Protein AF-A0A4Q4CVZ6-F1 (afdb_monomer)

Sequence (232 aa):
MPPKLLDYWPVFDAALSPDWQLLGRSRGGSGEPEGGCFVLAHPEVGVALVDLLPDHTPNAEALFRRLLNAVDFSLRCRGYLPVVHCAIGPDELSSLRGRIEEAFGYDSILAIADRGQWVSELWRVLQAGVTWEALGRPPNGHNAGTATAETTASRFTARGRLTRPLASLARAGLLACGLMGLFGLGFAAALLLPPPEAPPQPPPSGPIALAEAPPAPQPVGLPTNQPASLPG

Structure (mmCIF, N/CA/C/O backbone):
data_AF-A0A4Q4CVZ6-F1
#
_entry.id   AF-A0A4Q4CVZ6-F1
#
loop_
_atom_site.group_PDB
_atom_site.id
_atom_site.type_symbol
_atom_site.label_atom_id
_atom_site.label_alt_id
_atom_site.label_comp_id
_atom_site.label_asym_id
_atom_site.label_entity_id
_atom_site.label_seq_id
_atom_site.pdbx_PDB_ins_code
_atom_site.Cartn_x
_atom_site.Cartn_y
_atom_site.Cartn_z
_atom_site.occupancy
_atom_site.B_iso_or_equiv
_atom_site.auth_seq_id
_atom_site.auth_comp_id
_atom_site.auth_asym_id
_atom_site.auth_atom_id
_atom_site.pdbx_PDB_model_num
ATOM 1 N N . MET A 1 1 ? 23.847 10.245 -10.043 1.00 53.28 1 MET A N 1
ATOM 2 C CA . MET A 1 1 ? 23.138 10.868 -8.905 1.00 53.28 1 MET A CA 1
ATOM 3 C C . MET A 1 1 ? 21.793 10.179 -8.828 1.00 53.28 1 MET A C 1
ATOM 5 O O . MET A 1 1 ? 21.091 10.248 -9.830 1.00 53.28 1 MET A O 1
ATOM 9 N N . PRO A 1 2 ? 21.473 9.481 -7.729 1.00 53.94 2 PRO A N 1
ATOM 10 C CA . PRO A 1 2 ? 20.204 8.781 -7.615 1.00 53.94 2 PRO A CA 1
ATOM 11 C C . PRO A 1 2 ? 19.066 9.813 -7.599 1.00 53.94 2 PRO A C 1
ATOM 13 O O . PRO A 1 2 ? 19.189 10.824 -6.893 1.00 53.94 2 PRO A O 1
ATOM 16 N N . PRO A 1 3 ? 17.995 9.600 -8.376 1.00 61.06 3 PRO A N 1
ATOM 17 C CA . PRO A 1 3 ? 16.844 10.490 -8.374 1.00 61.06 3 PRO A CA 1
ATOM 18 C C . PRO A 1 3 ? 16.266 10.574 -6.961 1.00 61.06 3 PRO A C 1
ATOM 20 O O . PRO A 1 3 ? 16.079 9.571 -6.260 1.00 61.06 3 PRO A O 1
ATOM 23 N N . LYS A 1 4 ? 16.044 11.802 -6.500 1.00 67.94 4 LYS A N 1
ATOM 24 C CA . LYS A 1 4 ? 15.444 12.067 -5.197 1.00 67.94 4 LYS A CA 1
ATOM 25 C C . LYS A 1 4 ? 13.992 11.608 -5.238 1.00 67.94 4 LYS A C 1
ATOM 27 O O . LYS A 1 4 ? 13.340 11.641 -6.270 1.00 67.94 4 LYS A O 1
ATOM 32 N N . LEU A 1 5 ? 13.447 11.236 -4.081 1.00 62.56 5 LEU A N 1
ATOM 33 C CA . LEU A 1 5 ? 12.033 10.863 -3.935 1.00 62.56 5 LEU A CA 1
ATOM 34 C C . LEU A 1 5 ? 11.075 11.903 -4.551 1.00 62.56 5 LEU A C 1
ATOM 36 O O . LEU A 1 5 ? 10.054 11.547 -5.127 1.00 62.56 5 LEU A O 1
ATOM 40 N N . LEU A 1 6 ? 11.442 13.182 -4.448 1.00 68.81 6 LEU A N 1
ATOM 41 C CA . LEU A 1 6 ? 10.685 14.305 -4.996 1.00 68.81 6 LEU A CA 1
ATOM 42 C C . LEU A 1 6 ? 10.660 14.331 -6.529 1.00 68.81 6 LEU A C 1
ATOM 44 O O . LEU A 1 6 ? 9.738 14.908 -7.092 1.00 68.81 6 LEU A O 1
ATOM 48 N N . ASP A 1 7 ? 11.614 13.683 -7.195 1.00 80.19 7 ASP A N 1
ATOM 49 C CA . ASP A 1 7 ? 11.699 13.663 -8.657 1.00 80.19 7 ASP A CA 1
ATOM 50 C C . ASP A 1 7 ? 10.594 12.779 -9.265 1.00 80.19 7 ASP A C 1
ATOM 52 O O . ASP A 1 7 ? 10.179 12.996 -10.399 1.00 80.19 7 ASP A O 1
ATOM 56 N N . TYR A 1 8 ? 10.062 11.824 -8.492 1.00 78.31 8 TYR A N 1
ATOM 57 C CA . TYR A 1 8 ? 8.982 10.930 -8.923 1.00 78.31 8 TYR A CA 1
ATOM 58 C C . TYR A 1 8 ? 7.581 11.443 -8.580 1.00 78.31 8 TYR A C 1
ATOM 60 O O . TYR A 1 8 ? 6.603 10.979 -9.163 1.00 78.31 8 TYR A O 1
ATOM 68 N N . TRP A 1 9 ? 7.459 12.402 -7.654 1.00 82.12 9 TRP A N 1
ATOM 69 C CA . TRP A 1 9 ? 6.155 12.920 -7.226 1.00 82.12 9 TRP A CA 1
ATOM 70 C C . TRP A 1 9 ? 5.319 13.501 -8.379 1.00 82.12 9 TRP A C 1
ATOM 72 O O . TRP A 1 9 ? 4.165 13.095 -8.499 1.00 82.12 9 TRP A O 1
ATOM 82 N N . PRO A 1 10 ? 5.866 14.345 -9.282 1.00 87.38 10 PRO A N 1
ATOM 83 C CA . PRO A 1 10 ? 5.094 14.878 -10.407 1.00 87.38 10 PRO A CA 1
ATOM 84 C C . PRO A 1 10 ? 4.547 13.783 -11.325 1.00 87.38 10 PRO A C 1
ATOM 86 O O . PRO A 1 10 ? 3.502 13.953 -11.943 1.00 87.38 10 PRO A O 1
ATOM 89 N N . VAL A 1 11 ? 5.255 12.652 -11.419 1.00 87.50 11 VAL A N 1
ATOM 90 C CA . VAL A 1 11 ? 4.846 11.536 -12.276 1.00 87.50 11 VAL A CA 1
ATOM 91 C C . VAL A 1 11 ? 3.692 10.761 -11.644 1.00 87.50 11 VAL A C 1
ATOM 93 O O . VAL A 1 11 ? 2.737 10.424 -12.339 1.00 87.50 11 VAL A O 1
ATOM 96 N N . PHE A 1 12 ? 3.739 10.523 -10.329 1.00 89.31 12 PHE A N 1
ATOM 97 C CA . PHE A 1 12 ? 2.615 9.923 -9.605 1.00 89.31 12 PHE A CA 1
ATOM 98 C C . PHE A 1 12 ? 1.378 10.825 -9.619 1.00 89.31 12 PHE A C 1
ATOM 100 O O . PHE A 1 12 ? 0.283 10.327 -9.863 1.00 89.31 12 PHE A O 1
ATOM 107 N N . ASP A 1 13 ? 1.560 12.131 -9.422 1.00 89.69 13 ASP A N 1
ATOM 108 C CA . ASP A 1 13 ? 0.485 13.131 -9.453 1.00 89.69 13 ASP A CA 1
ATOM 109 C C . ASP A 1 13 ? -0.203 13.185 -10.829 1.00 89.69 13 ASP A C 1
ATOM 111 O O . ASP A 1 13 ? -1.426 13.217 -10.923 1.00 89.69 13 ASP A O 1
ATOM 115 N N . ALA A 1 14 ? 0.569 13.083 -11.918 1.00 91.12 14 ALA A N 1
ATOM 116 C CA . ALA A 1 14 ? 0.018 13.014 -13.271 1.00 91.12 14 ALA A CA 1
ATOM 117 C C . ALA A 1 14 ? -0.708 11.686 -13.572 1.00 91.12 14 ALA A C 1
ATOM 119 O O . ALA A 1 14 ? -1.656 11.663 -14.360 1.00 91.12 14 ALA A O 1
ATOM 120 N N . ALA A 1 15 ? -0.264 10.572 -12.983 1.00 91.38 15 ALA A N 1
ATOM 121 C CA . ALA A 1 15 ? -0.827 9.249 -13.249 1.00 91.38 15 ALA A CA 1
ATOM 122 C C . ALA A 1 15 ? -2.085 8.945 -12.409 1.00 91.38 15 ALA A C 1
ATOM 124 O O . ALA A 1 15 ? -3.001 8.260 -12.878 1.00 91.38 15 ALA A O 1
ATOM 125 N N . LEU A 1 16 ? -2.161 9.446 -11.173 1.00 92.81 16 LEU A N 1
ATOM 126 C CA . LEU A 1 16 ? -3.152 9.043 -10.169 1.00 92.81 16 LEU A CA 1
ATOM 127 C C . LEU A 1 16 ? -4.221 10.112 -9.901 1.00 92.81 16 LEU A C 1
ATOM 129 O O . LEU A 1 16 ? -4.156 11.234 -10.388 1.00 92.81 16 LEU A O 1
ATOM 133 N N . SER A 1 17 ? -5.295 9.721 -9.205 1.00 90.81 17 SER A N 1
ATOM 134 C CA . SER A 1 17 ? -6.305 10.674 -8.714 1.00 90.81 17 SER A CA 1
ATOM 135 C C . SER A 1 17 ? -5.672 11.597 -7.661 1.00 90.81 17 SER A C 1
ATOM 137 O O . SER A 1 17 ? -4.851 11.095 -6.889 1.00 90.81 17 SER A O 1
ATOM 139 N N . PRO A 1 18 ? -6.074 12.879 -7.553 1.00 91.56 18 PRO A N 1
ATOM 140 C CA . PRO A 1 18 ? -5.535 13.815 -6.554 1.00 91.56 18 PRO A CA 1
ATOM 141 C C . PRO A 1 18 ? -5.680 13.355 -5.092 1.00 91.56 18 PRO A C 1
ATOM 143 O O . PRO A 1 18 ? -5.001 13.873 -4.210 1.00 91.56 18 PRO A O 1
ATOM 146 N N . ASP A 1 19 ? -6.548 12.382 -4.819 1.00 94.38 19 ASP A N 1
ATOM 147 C CA . ASP A 1 19 ? -6.764 11.836 -3.475 1.00 94.38 19 ASP A CA 1
ATOM 148 C C . ASP A 1 19 ? -5.671 10.847 -3.025 1.00 94.38 19 ASP A C 1
ATOM 150 O O . ASP A 1 19 ? -5.602 10.490 -1.844 1.00 94.38 19 ASP A O 1
ATOM 154 N N . TRP A 1 20 ? -4.804 10.401 -3.944 1.00 95.75 20 TRP A N 1
ATOM 155 C CA . TRP A 1 20 ? -3.645 9.571 -3.618 1.00 95.75 20 TRP A CA 1
ATOM 156 C C . TRP A 1 20 ? -2.509 10.411 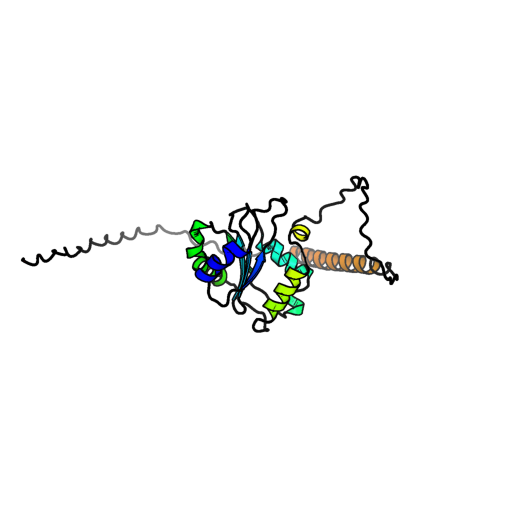-3.031 1.00 9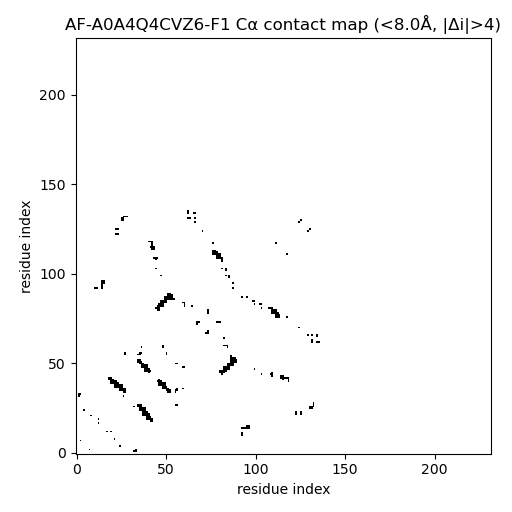5.75 20 TRP A C 1
ATOM 158 O O . TRP A 1 20 ? -2.018 11.356 -3.640 1.00 95.75 20 TRP A O 1
ATOM 168 N N . GLN A 1 21 ? -2.029 10.016 -1.854 1.00 94.69 21 GLN A N 1
ATOM 169 C CA . GLN A 1 21 ? -0.960 10.705 -1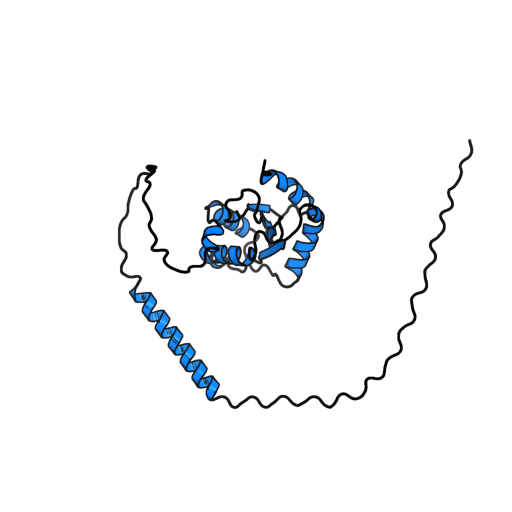.135 1.00 94.69 21 GLN A CA 1
ATOM 170 C C . GLN A 1 21 ? 0.279 9.817 -1.025 1.00 94.69 21 GLN A C 1
ATOM 172 O O . GLN A 1 21 ? 0.196 8.688 -0.537 1.00 94.69 21 GLN A O 1
ATOM 177 N N . LEU A 1 22 ? 1.449 10.333 -1.419 1.00 93.31 22 LEU A N 1
ATOM 178 C CA . LEU A 1 22 ? 2.731 9.668 -1.171 1.00 93.31 22 LEU A CA 1
ATOM 179 C C . LEU A 1 22 ? 3.139 9.874 0.284 1.00 93.31 22 LEU A C 1
ATOM 181 O O . LEU A 1 22 ? 3.568 10.955 0.683 1.00 93.31 22 LEU A O 1
ATOM 185 N N . LEU A 1 23 ? 3.029 8.814 1.079 1.00 92.56 23 LEU A N 1
ATOM 186 C CA . LEU A 1 23 ? 3.350 8.866 2.504 1.00 92.56 23 LEU A CA 1
ATOM 187 C C . LEU A 1 23 ? 4.841 8.673 2.777 1.00 92.56 23 LEU A C 1
ATOM 189 O O . LEU A 1 23 ? 5.355 9.148 3.791 1.00 92.56 23 LEU A O 1
ATOM 193 N N . GLY A 1 24 ? 5.538 7.966 1.888 1.00 89.25 24 GLY A N 1
ATOM 194 C CA . GLY A 1 24 ? 6.961 7.708 2.023 1.00 89.25 24 GLY A CA 1
ATOM 195 C C . GLY A 1 24 ? 7.470 6.649 1.058 1.00 89.25 24 GLY A C 1
ATOM 196 O O . GLY A 1 24 ? 6.798 6.255 0.107 1.00 89.25 24 GLY A O 1
ATOM 197 N N . ARG A 1 25 ? 8.685 6.181 1.326 1.00 85.75 25 ARG A N 1
ATOM 198 C CA . ARG A 1 25 ? 9.354 5.131 0.561 1.00 85.75 25 ARG A CA 1
ATOM 199 C C . ARG A 1 25 ? 10.007 4.154 1.516 1.00 85.75 25 ARG A C 1
ATOM 201 O O . ARG A 1 25 ? 10.651 4.561 2.484 1.00 85.75 25 ARG A O 1
ATOM 208 N N . SER A 1 26 ? 9.866 2.875 1.216 1.00 78.19 26 SER A N 1
ATOM 209 C CA . SER A 1 26 ? 10.659 1.843 1.846 1.00 78.19 26 SER A CA 1
ATOM 210 C C . SER A 1 26 ? 12.051 1.816 1.253 1.00 78.19 26 SER A C 1
ATOM 212 O O . SER A 1 26 ? 12.251 1.990 0.051 1.00 78.19 26 SER A O 1
ATOM 214 N N . ARG A 1 27 ? 13.035 1.623 2.121 1.00 71.25 27 ARG A N 1
ATOM 215 C CA . ARG A 1 27 ? 14.399 1.350 1.693 1.00 71.25 27 ARG A CA 1
ATOM 216 C C . ARG A 1 27 ? 14.548 -0.161 1.600 1.00 71.25 27 ARG A C 1
ATOM 218 O O . ARG A 1 27 ? 14.145 -0.886 2.511 1.00 71.25 27 ARG A O 1
ATOM 225 N N . GLY A 1 28 ? 15.039 -0.629 0.456 1.00 64.38 28 GLY A N 1
ATOM 226 C CA . GLY A 1 28 ? 15.499 -2.003 0.333 1.00 64.38 28 GLY A CA 1
ATOM 227 C C . GLY A 1 28 ? 16.759 -2.160 1.179 1.00 64.38 28 GLY A C 1
ATOM 228 O O . GLY A 1 28 ? 17.689 -1.368 1.055 1.00 64.38 28 GLY A O 1
ATOM 229 N N . GLY A 1 29 ? 16.800 -3.179 2.037 1.00 56.34 29 GLY A N 1
ATOM 230 C CA . GLY A 1 29 ? 17.889 -3.393 2.997 1.00 56.34 29 GLY A CA 1
ATOM 231 C C . GLY A 1 29 ? 19.259 -3.739 2.396 1.00 56.34 29 GLY A C 1
ATOM 232 O O . GLY A 1 29 ? 20.143 -4.145 3.145 1.00 56.34 29 GLY A O 1
ATOM 233 N N . SER A 1 30 ? 19.457 -3.605 1.079 1.00 56.88 30 SER A N 1
ATOM 234 C CA . SER A 1 30 ? 20.756 -3.805 0.421 1.00 56.88 30 SER A CA 1
ATOM 235 C C . SER A 1 30 ? 21.728 -2.643 0.649 1.00 56.88 30 SER A C 1
ATOM 237 O O . SER A 1 30 ? 22.889 -2.738 0.264 1.00 56.88 30 SER A O 1
ATOM 239 N N . GLY A 1 31 ? 21.287 -1.545 1.276 1.00 59.62 31 GLY A N 1
ATOM 240 C CA . GLY A 1 31 ? 22.106 -0.341 1.435 1.00 59.62 31 GLY A CA 1
ATOM 241 C C . GLY A 1 31 ? 22.323 0.417 0.123 1.00 59.62 31 GLY A C 1
ATOM 242 O O . GLY A 1 31 ? 22.945 1.480 0.136 1.00 59.62 31 GLY A O 1
ATOM 243 N N . GLU A 1 32 ? 21.781 -0.082 -0.993 1.00 59.75 32 GLU A N 1
ATOM 244 C CA . GLU A 1 32 ? 21.783 0.642 -2.251 1.00 59.75 32 GLU A CA 1
ATOM 245 C C . GLU A 1 32 ? 20.711 1.740 -2.222 1.00 59.75 32 GLU A C 1
ATOM 247 O O . GLU A 1 32 ? 19.542 1.480 -1.923 1.00 59.75 32 GLU A O 1
ATOM 252 N N . PRO A 1 33 ? 21.085 2.990 -2.537 1.00 58.09 33 PRO A N 1
ATOM 253 C CA . PRO A 1 33 ? 20.173 4.128 -2.478 1.00 58.09 33 PRO A CA 1
ATOM 254 C C . PRO A 1 33 ? 19.103 4.121 -3.585 1.00 58.09 33 PRO A C 1
ATOM 256 O O . PRO A 1 33 ? 18.222 4.983 -3.576 1.00 58.09 33 PRO A O 1
ATOM 259 N N . GLU A 1 34 ? 19.169 3.189 -4.541 1.00 64.06 34 GLU A N 1
ATOM 260 C CA . GLU A 1 34 ? 18.385 3.246 -5.780 1.00 64.06 34 GLU A CA 1
ATOM 261 C C . GLU A 1 34 ? 17.118 2.382 -5.773 1.00 64.06 34 GLU A C 1
ATOM 263 O O . GLU A 1 34 ? 16.171 2.730 -6.471 1.00 64.06 34 GLU A O 1
ATOM 268 N N . GLY A 1 35 ? 16.992 1.386 -4.892 1.00 68.38 35 GLY A N 1
ATOM 269 C CA . GLY A 1 35 ? 15.817 0.504 -4.849 1.00 68.38 35 GLY A CA 1
ATOM 270 C C . GLY A 1 35 ? 14.814 0.806 -3.733 1.00 68.38 35 GLY A C 1
ATOM 271 O O . GLY A 1 35 ? 15.147 1.434 -2.720 1.00 68.38 35 GLY A O 1
ATOM 272 N N . GLY A 1 36 ? 13.553 0.413 -3.914 1.00 81.50 36 GLY A N 1
ATOM 273 C CA . GLY A 1 36 ? 12.538 0.501 -2.863 1.00 81.50 36 GLY A CA 1
ATOM 274 C C . GLY A 1 36 ? 11.115 0.713 -3.362 1.00 81.50 36 GLY A C 1
ATOM 275 O O . GLY A 1 36 ? 10.885 1.190 -4.468 1.00 81.50 36 GLY A O 1
ATOM 276 N N . CYS A 1 37 ? 10.166 0.417 -2.481 1.00 90.38 37 CYS A N 1
ATOM 277 C CA . CYS A 1 37 ? 8.746 0.535 -2.756 1.00 90.38 37 CYS A CA 1
ATOM 278 C C . CYS A 1 37 ? 8.206 1.872 -2.233 1.00 90.38 37 CYS A C 1
ATOM 280 O O . CYS A 1 37 ? 8.427 2.246 -1.079 1.00 90.38 37 CYS A O 1
ATOM 282 N N . PHE A 1 38 ? 7.459 2.594 -3.057 1.00 92.38 38 PHE A N 1
ATOM 283 C CA . PHE A 1 38 ? 6.726 3.791 -2.658 1.00 92.38 38 PHE A CA 1
ATOM 284 C C . PHE A 1 38 ? 5.426 3.402 -1.954 1.00 92.38 38 PHE A C 1
ATOM 286 O O . PHE A 1 38 ? 4.795 2.407 -2.308 1.00 92.38 38 PHE A O 1
ATOM 293 N N . VAL A 1 39 ? 5.035 4.180 -0.944 1.00 94.62 39 VAL A N 1
ATOM 294 C CA . VAL A 1 39 ? 3.797 3.972 -0.182 1.00 94.62 39 VAL A CA 1
ATOM 295 C C . VAL A 1 39 ? 2.815 5.062 -0.549 1.00 94.62 39 VAL A C 1
ATOM 297 O O . VAL A 1 39 ? 2.977 6.212 -0.134 1.00 94.62 39 VAL A O 1
ATOM 300 N N . LEU A 1 40 ? 1.791 4.692 -1.301 1.00 96.00 40 LEU A N 1
ATOM 301 C CA . LEU A 1 40 ? 0.702 5.574 -1.679 1.00 96.00 40 LEU A CA 1
ATOM 302 C C . LEU A 1 40 ? -0.533 5.210 -0.857 1.00 96.00 40 LEU A C 1
ATOM 304 O O . LEU A 1 40 ? -0.838 4.032 -0.682 1.00 96.00 40 LEU A O 1
ATOM 308 N N . ALA A 1 41 ? -1.249 6.205 -0.349 1.00 96.25 41 ALA A N 1
ATOM 309 C CA . ALA A 1 41 ? -2.474 5.999 0.412 1.00 96.25 41 ALA A CA 1
ATOM 310 C C . ALA A 1 41 ? -3.625 6.800 -0.186 1.00 96.25 41 ALA A C 1
ATOM 312 O O . ALA A 1 41 ? -3.460 7.972 -0.512 1.00 96.25 41 ALA A O 1
ATOM 313 N N . HIS A 1 42 ? -4.790 6.169 -0.275 1.00 95.88 42 HIS A N 1
ATOM 314 C CA . HIS A 1 42 ? -6.038 6.792 -0.689 1.00 95.88 42 HIS A CA 1
ATOM 315 C C . HIS A 1 42 ? -7.086 6.580 0.403 1.00 95.88 42 HIS A C 1
ATOM 317 O O . HIS A 1 42 ? -7.373 5.423 0.721 1.00 95.88 42 HIS A O 1
ATOM 323 N N . PRO A 1 43 ? -7.694 7.644 0.956 1.00 95.44 43 PRO A N 1
ATOM 324 C CA . PRO A 1 43 ? -8.500 7.579 2.180 1.00 95.44 43 PRO A CA 1
ATOM 325 C C . PRO A 1 43 ? -9.700 6.628 2.098 1.00 95.44 43 PRO A C 1
ATOM 327 O O . PRO A 1 43 ? -10.086 6.064 3.122 1.00 95.44 43 PRO A O 1
ATOM 330 N N . GLU A 1 44 ? -10.256 6.437 0.899 1.00 93.69 44 GLU A N 1
ATOM 331 C CA . GLU A 1 44 ? -11.432 5.587 0.654 1.00 93.69 44 GLU A CA 1
ATOM 332 C C . GLU A 1 44 ? -11.118 4.227 0.013 1.00 93.69 44 GLU A C 1
ATOM 334 O O . GLU A 1 44 ? -11.995 3.372 -0.047 1.00 93.69 44 GLU A O 1
ATOM 339 N N . VAL A 1 45 ? -9.887 4.008 -0.463 1.00 94.44 45 VAL A N 1
ATOM 340 C CA . VAL A 1 45 ? -9.535 2.794 -1.226 1.00 94.44 45 VAL A CA 1
ATOM 341 C C . VAL A 1 45 ? -8.585 1.919 -0.422 1.00 94.44 45 VAL A C 1
ATOM 343 O O . VAL A 1 45 ? -8.873 0.748 -0.210 1.00 94.44 45 VAL A O 1
ATOM 346 N N . GLY A 1 46 ? -7.480 2.476 0.081 1.00 95.31 46 GLY A N 1
ATOM 347 C CA . GLY A 1 46 ? -6.475 1.711 0.814 1.00 95.31 46 GLY A CA 1
ATOM 348 C C . GLY A 1 46 ? -5.052 2.176 0.553 1.00 95.31 46 GLY A C 1
ATOM 349 O O . GLY A 1 46 ? -4.805 3.346 0.259 1.00 95.31 46 GLY A O 1
ATOM 350 N N . VAL A 1 47 ? -4.103 1.249 0.685 1.00 96.62 47 VAL A N 1
ATOM 351 C CA . VAL A 1 47 ? -2.676 1.503 0.456 1.00 96.62 47 VAL A CA 1
ATOM 352 C C . VAL A 1 47 ? -2.185 0.746 -0.770 1.00 96.62 47 VAL A C 1
ATOM 354 O O . VAL A 1 47 ? -2.331 -0.471 -0.854 1.00 96.62 47 VAL A O 1
ATOM 357 N N . ALA A 1 48 ? -1.544 1.461 -1.689 1.00 96.50 48 ALA A N 1
ATOM 358 C CA . ALA A 1 48 ? -0.821 0.879 -2.807 1.00 96.50 48 ALA A CA 1
ATOM 359 C C . ALA A 1 48 ? 0.685 0.977 -2.550 1.00 96.50 48 ALA A C 1
ATOM 361 O O . ALA A 1 48 ? 1.236 2.047 -2.283 1.00 96.50 48 ALA A O 1
ATOM 362 N N . LEU A 1 49 ? 1.344 -0.169 -2.624 1.00 95.56 49 LEU A N 1
ATOM 363 C CA . LEU A 1 49 ? 2.785 -0.313 -2.559 1.00 95.56 49 LEU A CA 1
ATOM 364 C C . LEU A 1 49 ? 3.300 -0.396 -3.995 1.00 95.56 49 LEU A C 1
ATOM 366 O O . LEU A 1 49 ? 3.018 -1.376 -4.677 1.00 95.56 49 LEU A O 1
ATOM 370 N N . VAL A 1 50 ? 4.002 0.633 -4.470 1.00 94.50 50 VAL A N 1
ATOM 371 C CA . VAL A 1 50 ? 4.488 0.694 -5.856 1.00 94.50 50 VAL A CA 1
ATOM 372 C C . VAL A 1 50 ? 5.991 0.472 -5.910 1.00 94.50 50 VAL A C 1
ATOM 374 O O . VAL A 1 50 ? 6.756 1.301 -5.415 1.00 94.50 50 VAL A O 1
ATOM 377 N N . ASP A 1 51 ? 6.416 -0.623 -6.530 1.00 92.62 51 ASP A N 1
ATOM 378 C CA . ASP A 1 51 ? 7.823 -0.907 -6.800 1.00 92.62 51 ASP A CA 1
ATOM 379 C C . ASP A 1 51 ? 8.158 -0.502 -8.240 1.00 92.62 51 ASP A C 1
ATOM 381 O O . ASP A 1 51 ? 7.559 -1.020 -9.182 1.00 92.62 51 ASP A O 1
ATOM 385 N N . LEU A 1 52 ? 9.087 0.448 -8.405 1.00 89.75 52 LEU A N 1
ATOM 386 C CA . LEU A 1 52 ? 9.532 0.924 -9.726 1.00 89.75 52 LEU A CA 1
ATOM 387 C C . LEU A 1 52 ? 10.605 0.023 -10.355 1.00 89.75 52 LEU A C 1
ATOM 389 O O . LEU A 1 52 ? 10.949 0.181 -11.526 1.00 89.75 52 LEU A O 1
ATOM 393 N N . LEU A 1 53 ? 11.171 -0.886 -9.562 1.00 86.62 53 LEU A N 1
ATOM 394 C CA . LEU A 1 53 ? 12.163 -1.861 -9.986 1.00 86.62 53 LEU A CA 1
ATOM 395 C C . LEU A 1 53 ? 11.570 -3.241 -9.697 1.00 86.62 53 LEU A C 1
ATOM 397 O O . LEU A 1 53 ? 11.649 -3.696 -8.555 1.00 86.62 53 LEU A O 1
ATOM 401 N N . PRO A 1 54 ? 10.939 -3.901 -10.687 1.00 79.06 54 PRO A N 1
ATOM 402 C CA . PRO A 1 54 ? 10.329 -5.203 -10.457 1.00 79.06 54 PRO A CA 1
ATOM 403 C C . PRO A 1 54 ? 11.331 -6.163 -9.802 1.00 79.06 54 PRO A C 1
ATOM 405 O O . PRO A 1 54 ? 12.526 -6.131 -10.094 1.00 79.06 54 PRO A O 1
ATOM 408 N N . ASP A 1 55 ? 10.831 -6.972 -8.869 1.00 79.81 55 ASP A N 1
ATOM 409 C CA . ASP A 1 55 ? 11.591 -7.935 -8.060 1.00 79.81 55 ASP A CA 1
ATOM 410 C C . ASP A 1 55 ? 12.587 -7.349 -7.044 1.00 79.81 55 ASP A C 1
ATOM 412 O O . ASP A 1 55 ? 13.236 -8.112 -6.323 1.00 79.81 55 ASP A O 1
ATOM 416 N N . HIS A 1 56 ? 12.686 -6.022 -6.897 1.00 82.00 56 HIS A N 1
ATOM 417 C CA . HIS A 1 56 ? 13.581 -5.424 -5.903 1.00 82.00 56 HIS A CA 1
ATOM 418 C C . HIS A 1 56 ? 13.033 -5.551 -4.473 1.00 82.00 56 HIS A C 1
ATOM 420 O O . HIS A 1 56 ? 13.796 -5.696 -3.511 1.00 82.00 56 HIS A O 1
ATOM 426 N N . THR A 1 57 ? 11.712 -5.495 -4.294 1.00 83.75 57 THR A N 1
ATOM 427 C CA . THR A 1 57 ? 11.069 -5.671 -2.985 1.00 83.75 57 THR A CA 1
ATOM 428 C C . THR A 1 57 ? 10.072 -6.833 -2.975 1.00 83.75 57 THR A C 1
ATOM 430 O O . THR A 1 57 ? 8.864 -6.643 -2.798 1.00 83.75 57 THR A O 1
ATOM 433 N N . PRO A 1 58 ? 10.552 -8.088 -3.110 1.00 82.75 58 PRO A N 1
ATOM 434 C CA . PRO A 1 58 ? 9.667 -9.238 -3.036 1.00 82.75 58 PRO A CA 1
ATOM 435 C C . PRO A 1 58 ? 8.993 -9.266 -1.661 1.00 82.75 58 PRO A C 1
ATOM 437 O O . PRO A 1 58 ? 9.623 -9.033 -0.627 1.00 82.75 58 PRO A O 1
ATOM 440 N N . ASN A 1 59 ? 7.698 -9.576 -1.641 1.00 88.00 59 ASN A N 1
ATOM 441 C CA . ASN A 1 59 ? 6.874 -9.601 -0.429 1.00 88.00 59 ASN A CA 1
ATOM 442 C C . ASN A 1 59 ? 6.687 -8.239 0.270 1.00 88.00 59 ASN A C 1
ATOM 444 O O . ASN A 1 59 ? 6.403 -8.221 1.472 1.00 88.00 59 ASN A O 1
ATOM 448 N N . ALA A 1 60 ? 6.802 -7.109 -0.442 1.00 90.44 60 ALA A N 1
ATOM 449 C CA . ALA A 1 60 ? 6.552 -5.776 0.119 1.00 90.44 60 ALA A CA 1
ATOM 450 C C . ALA A 1 60 ? 5.221 -5.697 0.891 1.00 90.44 60 ALA A C 1
ATOM 452 O O . ALA A 1 60 ? 5.190 -5.192 2.014 1.00 90.44 60 ALA A O 1
ATOM 453 N N . GLU A 1 61 ? 4.147 -6.284 0.351 1.00 93.31 61 GLU A N 1
ATOM 454 C CA . GLU A 1 61 ? 2.844 -6.353 1.023 1.00 93.31 61 GLU A CA 1
ATOM 455 C C . GLU A 1 61 ? 2.923 -7.078 2.373 1.00 93.31 61 GLU A C 1
ATOM 457 O O . GLU A 1 61 ? 2.482 -6.549 3.394 1.00 93.31 61 GLU A O 1
ATOM 462 N N . ALA A 1 62 ? 3.523 -8.270 2.415 1.00 91.69 62 ALA A N 1
ATOM 463 C CA . ALA A 1 62 ? 3.623 -9.053 3.643 1.00 91.69 62 ALA A CA 1
ATOM 464 C C . ALA A 1 62 ? 4.474 -8.339 4.705 1.00 91.69 62 ALA A C 1
ATOM 466 O O . ALA A 1 62 ? 4.134 -8.359 5.890 1.00 91.69 62 ALA A O 1
ATOM 467 N N . LEU A 1 63 ? 5.563 -7.680 4.294 1.00 90.38 63 LEU A N 1
ATOM 468 C CA . LEU A 1 63 ? 6.411 -6.882 5.183 1.00 90.38 63 LEU A CA 1
ATOM 469 C C . LEU A 1 63 ? 5.662 -5.673 5.740 1.00 90.38 63 LEU A C 1
ATOM 471 O O . LEU A 1 63 ? 5.705 -5.418 6.945 1.00 90.38 63 LEU A O 1
ATOM 475 N N . PHE A 1 64 ? 4.923 -4.969 4.889 1.00 92.44 64 PHE A N 1
ATOM 476 C CA . PHE A 1 64 ? 4.111 -3.839 5.306 1.00 92.44 64 PHE A CA 1
ATOM 477 C C . PHE A 1 64 ? 2.981 -4.270 6.247 1.00 92.44 64 PHE A C 1
ATOM 479 O O . PHE A 1 64 ? 2.783 -3.662 7.295 1.00 92.44 64 PHE A O 1
ATOM 486 N N . ARG A 1 65 ? 2.298 -5.386 5.971 1.00 93.69 65 ARG A N 1
ATOM 487 C CA . ARG A 1 65 ? 1.292 -5.946 6.889 1.00 93.69 65 ARG A CA 1
ATOM 488 C C . ARG A 1 65 ? 1.888 -6.330 8.240 1.00 93.69 65 ARG A C 1
ATOM 490 O O . ARG A 1 65 ? 1.273 -6.063 9.269 1.00 93.69 65 ARG A O 1
ATOM 497 N N . ARG A 1 66 ? 3.099 -6.897 8.270 1.00 91.88 66 ARG A N 1
ATOM 498 C CA . ARG A 1 66 ? 3.823 -7.145 9.531 1.00 91.88 66 ARG A CA 1
ATOM 499 C C . ARG A 1 66 ? 4.110 -5.851 10.285 1.00 91.88 66 ARG A C 1
ATOM 501 O O . ARG A 1 66 ? 3.969 -5.846 11.502 1.00 91.88 66 ARG A O 1
ATOM 508 N N . LEU A 1 67 ? 4.456 -4.770 9.585 1.00 91.50 67 LEU A N 1
ATOM 509 C CA . LEU A 1 67 ? 4.652 -3.454 10.196 1.00 91.50 67 LEU A CA 1
ATOM 510 C C . LEU A 1 67 ? 3.374 -2.950 10.854 1.00 91.50 67 LEU A C 1
ATOM 512 O O . LEU A 1 67 ? 3.397 -2.574 12.023 1.00 91.50 67 LEU A O 1
ATOM 516 N N . LEU A 1 68 ? 2.261 -2.987 10.122 1.00 93.12 68 LEU A N 1
ATOM 517 C CA . LEU A 1 68 ? 0.960 -2.567 10.636 1.00 93.12 68 LEU A CA 1
ATOM 518 C C . LEU A 1 68 ? 0.541 -3.401 11.852 1.00 93.12 68 LEU A C 1
ATOM 520 O O . LEU A 1 68 ? 0.059 -2.849 12.840 1.00 93.12 68 LEU A O 1
ATOM 524 N N . ASN A 1 69 ? 0.784 -4.711 11.814 1.00 93.06 69 ASN A N 1
ATOM 525 C CA . ASN A 1 69 ? 0.512 -5.602 12.939 1.00 93.06 69 ASN A CA 1
ATOM 526 C C . ASN A 1 69 ? 1.416 -5.304 14.143 1.00 93.06 69 ASN A C 1
ATOM 528 O O . ASN A 1 69 ? 0.933 -5.289 15.267 1.00 93.06 69 ASN A O 1
ATOM 532 N N . ALA A 1 70 ? 2.704 -5.018 13.929 1.00 91.94 70 ALA A N 1
ATOM 533 C CA . ALA A 1 70 ? 3.648 -4.708 15.006 1.00 91.94 70 ALA A CA 1
ATOM 534 C C . ALA A 1 70 ? 3.288 -3.426 15.775 1.00 91.94 70 ALA A C 1
ATOM 536 O O . ALA A 1 70 ? 3.694 -3.259 16.923 1.00 91.94 70 ALA A O 1
ATOM 537 N N . VAL A 1 71 ? 2.528 -2.524 15.151 1.00 92.44 71 VAL A N 1
ATOM 538 C CA . VAL A 1 71 ? 2.009 -1.311 15.790 1.00 92.44 71 VAL A CA 1
ATOM 539 C C . VAL A 1 71 ? 0.525 -1.418 16.143 1.00 92.44 71 VAL A C 1
ATOM 541 O O . VAL A 1 71 ? -0.084 -0.394 16.451 1.00 92.44 71 VAL A O 1
ATOM 544 N N . ASP A 1 72 ? -0.079 -2.607 16.109 1.00 93.31 72 ASP A N 1
ATOM 545 C CA . ASP A 1 72 ? -1.506 -2.816 16.390 1.00 93.31 72 ASP A CA 1
ATOM 546 C C . ASP A 1 72 ? -2.420 -1.858 15.595 1.00 93.31 72 ASP A C 1
ATOM 548 O O . ASP A 1 72 ? -3.394 -1.304 16.116 1.00 93.31 72 ASP A O 1
ATOM 552 N N . PHE A 1 73 ? -2.087 -1.596 14.326 1.00 93.31 73 PHE A N 1
ATOM 553 C CA . PHE A 1 73 ? -2.757 -0.576 13.512 1.00 93.31 73 PHE A CA 1
ATOM 554 C C . PHE A 1 73 ? -4.270 -0.815 13.398 1.00 93.31 73 PHE A C 1
ATOM 556 O O . PHE A 1 73 ? -5.058 0.127 13.500 1.00 93.31 73 PHE A O 1
ATOM 563 N N . SER A 1 74 ? -4.685 -2.078 13.252 1.00 91.81 74 SER A N 1
ATOM 564 C CA . SER A 1 74 ? -6.096 -2.477 13.159 1.00 91.81 74 SER A CA 1
ATOM 565 C C . SER A 1 74 ? -6.890 -2.176 14.433 1.00 91.81 74 SER A C 1
ATOM 567 O O . SER A 1 74 ? -8.060 -1.805 14.343 1.00 91.81 74 SER A O 1
ATOM 569 N N . LEU A 1 75 ? -6.266 -2.263 15.614 1.00 90.56 75 LEU A N 1
ATOM 570 C CA . LEU A 1 75 ? -6.900 -1.892 16.883 1.00 90.56 75 LEU A CA 1
ATOM 571 C C . LEU A 1 75 ? -7.071 -0.375 17.002 1.00 90.56 75 LEU A C 1
ATOM 573 O O . LEU A 1 75 ? -8.091 0.085 17.515 1.00 90.56 75 LEU A O 1
ATOM 577 N N . ARG A 1 76 ? -6.105 0.407 16.499 1.00 92.12 76 ARG A N 1
ATOM 578 C CA . ARG A 1 76 ? -6.179 1.879 16.507 1.00 92.12 76 ARG A CA 1
ATOM 579 C C . ARG A 1 76 ? -7.231 2.404 15.536 1.00 92.12 76 ARG A C 1
ATOM 581 O O . ARG A 1 76 ? -8.015 3.267 15.913 1.00 92.12 76 ARG A O 1
ATOM 588 N N . CYS A 1 77 ? -7.268 1.861 14.320 1.00 91.12 77 CYS A N 1
ATOM 589 C CA . CYS A 1 77 ? -8.147 2.339 13.248 1.00 91.12 77 CYS A CA 1
ATOM 590 C C . CYS A 1 77 ? -9.473 1.564 13.142 1.00 91.12 77 CYS A C 1
ATOM 592 O O . CYS A 1 77 ? -10.301 1.892 12.301 1.00 91.12 77 CYS A O 1
ATOM 594 N N . ARG A 1 78 ? -9.703 0.553 13.995 1.00 89.94 78 ARG A N 1
ATOM 595 C CA . ARG A 1 78 ? -10.940 -0.251 14.063 1.00 89.94 78 ARG A CA 1
ATOM 596 C C . ARG A 1 78 ? -11.396 -0.792 12.703 1.00 89.94 78 ARG A C 1
ATOM 598 O O . ARG A 1 78 ? -12.522 -0.546 12.277 1.00 89.94 78 ARG A O 1
ATOM 605 N N . GLY A 1 79 ? -10.531 -1.537 12.027 1.00 89.62 79 GLY A N 1
ATOM 606 C CA . GLY A 1 79 ? -10.884 -2.142 10.747 1.00 89.62 79 GLY A CA 1
ATOM 607 C C . GLY A 1 79 ? -9.715 -2.808 10.042 1.00 89.62 79 GLY A C 1
ATOM 608 O O . GLY A 1 79 ? -8.607 -2.905 10.577 1.00 89.62 79 GLY A O 1
ATOM 609 N N . TYR A 1 80 ? -9.991 -3.268 8.825 1.00 90.69 80 TYR A N 1
ATOM 610 C CA . TYR A 1 80 ? -9.007 -3.857 7.929 1.00 90.69 80 TYR A CA 1
ATOM 611 C C . TYR A 1 80 ? -8.582 -2.843 6.865 1.00 90.69 80 TYR A C 1
ATOM 613 O O . TYR A 1 80 ? -9.431 -2.246 6.201 1.00 90.69 80 TYR A O 1
ATOM 621 N N . LEU A 1 81 ? -7.265 -2.666 6.720 1.00 94.69 81 LEU A N 1
ATOM 622 C CA . LEU A 1 81 ? -6.665 -1.846 5.674 1.00 94.69 81 LEU A CA 1
ATOM 623 C C . LEU A 1 81 ? -6.283 -2.748 4.490 1.00 94.69 81 LEU A C 1
ATOM 625 O O . LEU A 1 81 ? -5.392 -3.596 4.649 1.00 94.69 81 LEU A O 1
ATOM 629 N N . PRO A 1 82 ? -6.916 -2.590 3.319 1.00 95.69 82 PRO A N 1
ATOM 630 C CA . PRO A 1 82 ? -6.470 -3.261 2.117 1.00 95.69 82 PRO A CA 1
ATOM 631 C C . PRO A 1 82 ? -5.140 -2.654 1.666 1.00 95.69 82 PRO A C 1
ATOM 633 O O . PRO A 1 82 ? -4.938 -1.435 1.662 1.00 95.69 82 PRO A O 1
ATOM 636 N N . VAL A 1 83 ? -4.214 -3.546 1.340 1.00 95.69 83 VAL A N 1
ATOM 637 C CA . VAL A 1 83 ? -2.867 -3.225 0.886 1.00 95.69 83 VAL A CA 1
ATOM 638 C C . VAL A 1 83 ? -2.643 -4.042 -0.371 1.00 95.69 83 VAL A C 1
ATOM 640 O O . VAL A 1 83 ? -2.785 -5.261 -0.317 1.00 95.69 83 VAL A O 1
ATOM 643 N N . VAL A 1 84 ? -2.285 -3.384 -1.466 1.00 95.62 84 VAL A N 1
ATOM 644 C CA . VAL A 1 84 ? -1.919 -4.045 -2.723 1.00 95.62 84 VAL A CA 1
ATOM 645 C C . VAL A 1 84 ? -0.475 -3.718 -3.069 1.00 95.62 84 VAL A C 1
ATOM 647 O O . VAL A 1 84 ? 0.020 -2.642 -2.730 1.00 95.62 84 VAL A O 1
ATOM 650 N N . HIS A 1 85 ? 0.206 -4.638 -3.743 1.00 95.06 85 HIS A N 1
ATOM 651 C CA . HIS A 1 85 ? 1.553 -4.427 -4.262 1.00 95.06 85 HIS A CA 1
ATOM 652 C C . HIS A 1 85 ? 1.535 -4.428 -5.791 1.00 95.06 85 HIS A C 1
ATOM 654 O O . HIS A 1 85 ? 1.028 -5.357 -6.411 1.00 95.06 85 HIS A O 1
ATOM 660 N N . CYS A 1 86 ? 2.078 -3.372 -6.389 1.00 94.62 86 CYS A N 1
ATOM 661 C CA . CYS A 1 86 ? 2.159 -3.157 -7.826 1.00 94.62 86 CYS A CA 1
ATOM 662 C C . CYS A 1 86 ? 3.625 -2.968 -8.215 1.00 94.62 86 CYS A C 1
ATOM 664 O O . CYS A 1 86 ? 4.220 -1.935 -7.915 1.00 94.62 86 CYS A O 1
ATOM 666 N N . ALA A 1 87 ? 4.195 -3.950 -8.908 1.00 93.50 87 ALA A N 1
ATOM 667 C CA . ALA A 1 87 ? 5.486 -3.797 -9.564 1.00 93.50 87 ALA A CA 1
ATOM 668 C C . ALA A 1 87 ? 5.264 -3.223 -10.968 1.00 93.50 87 ALA A C 1
ATOM 670 O O . ALA A 1 87 ? 4.455 -3.748 -11.743 1.00 93.50 87 ALA A O 1
ATOM 671 N N . ILE A 1 88 ? 5.942 -2.126 -11.290 1.00 93.31 88 ILE A N 1
ATOM 672 C CA . ILE A 1 88 ? 5.791 -1.437 -12.568 1.00 93.31 88 ILE A CA 1
ATOM 673 C C . ILE A 1 88 ? 7.129 -0.858 -13.012 1.00 93.31 88 ILE A C 1
ATOM 675 O O . ILE A 1 88 ? 7.863 -0.295 -12.208 1.00 93.31 88 ILE A O 1
ATOM 679 N N . GLY A 1 89 ? 7.460 -0.991 -14.295 1.00 90.38 89 GLY A N 1
ATOM 680 C CA . GLY A 1 89 ? 8.623 -0.296 -14.840 1.00 90.38 89 GLY A CA 1
ATOM 681 C C . GLY A 1 89 ? 8.395 1.223 -14.871 1.00 90.38 89 GLY A C 1
ATOM 682 O O . GLY A 1 89 ? 7.246 1.666 -14.960 1.00 90.38 89 GLY A O 1
ATOM 683 N N . PRO A 1 90 ? 9.457 2.047 -14.860 1.00 85.88 90 PRO A N 1
ATOM 684 C CA . PRO A 1 90 ? 9.317 3.501 -14.965 1.00 85.88 90 PRO A CA 1
ATOM 685 C C . PRO A 1 90 ? 8.613 3.930 -16.265 1.00 85.88 90 PRO A C 1
ATOM 687 O O . PRO A 1 90 ? 7.831 4.877 -16.252 1.00 85.88 90 PRO A O 1
ATOM 690 N N . ASP A 1 91 ? 8.818 3.193 -17.361 1.00 89.50 91 ASP A N 1
ATOM 691 C CA . ASP A 1 91 ? 8.192 3.464 -18.664 1.00 89.50 91 ASP A CA 1
ATOM 692 C C . ASP A 1 91 ? 6.692 3.116 -18.700 1.00 89.50 91 ASP A C 1
ATOM 694 O O . ASP A 1 91 ? 5.951 3.588 -19.561 1.00 89.50 91 ASP A O 1
ATOM 698 N N . GLU A 1 92 ? 6.219 2.314 -17.744 1.00 93.06 92 GLU A N 1
ATOM 699 C CA . GLU A 1 92 ? 4.833 1.849 -17.657 1.00 93.06 92 GLU A CA 1
ATOM 700 C C . GLU A 1 92 ? 3.986 2.683 -16.684 1.00 93.06 92 GLU A C 1
ATOM 702 O O . GLU A 1 92 ? 2.807 2.383 -16.492 1.00 93.06 92 GLU A O 1
ATOM 707 N N . LEU A 1 93 ? 4.538 3.748 -16.087 1.00 90.94 93 LEU A N 1
ATOM 708 C CA . LEU A 1 93 ? 3.867 4.568 -15.066 1.00 90.94 93 LEU A CA 1
ATOM 709 C C . LEU A 1 93 ? 2.510 5.136 -15.510 1.00 90.94 93 LEU A C 1
ATOM 711 O O . LEU A 1 93 ? 1.616 5.302 -14.683 1.00 90.94 93 LEU A O 1
ATOM 715 N N . SER A 1 94 ? 2.308 5.362 -16.809 1.00 91.88 94 SER A N 1
ATOM 716 C CA . SER A 1 94 ? 1.013 5.773 -17.370 1.00 91.88 94 SER A CA 1
ATOM 717 C C . SER A 1 94 ? -0.103 4.739 -17.153 1.00 91.88 94 SER A C 1
ATOM 719 O O . SER A 1 94 ? -1.272 5.107 -17.069 1.00 91.88 94 SER A O 1
ATOM 721 N N . SER A 1 95 ? 0.243 3.456 -17.013 1.00 94.56 95 SER A N 1
ATOM 722 C CA . SER A 1 95 ? -0.691 2.357 -16.731 1.00 94.56 95 SER A CA 1
ATOM 723 C C . SER A 1 95 ? -0.914 2.100 -15.235 1.00 94.56 95 SER A C 1
ATOM 725 O O . SER A 1 95 ? -1.754 1.272 -14.873 1.00 94.56 95 SER A O 1
ATOM 727 N N . LEU A 1 96 ? -0.207 2.822 -14.352 1.00 95.38 96 LEU A N 1
ATOM 728 C CA . LEU A 1 96 ? -0.227 2.594 -12.904 1.00 95.38 96 LEU A CA 1
ATOM 729 C C . LEU A 1 96 ? -1.640 2.650 -12.319 1.00 95.38 96 LEU A C 1
ATOM 731 O O . LEU A 1 96 ? -2.005 1.788 -11.524 1.00 95.38 96 LEU A O 1
ATOM 735 N N . ARG A 1 97 ? -2.441 3.640 -12.731 1.00 95.56 97 ARG A N 1
ATOM 736 C CA . ARG A 1 97 ? -3.824 3.795 -12.264 1.00 95.56 97 ARG A CA 1
ATOM 737 C C . ARG A 1 97 ? -4.648 2.536 -12.519 1.00 95.56 97 ARG A C 1
ATOM 739 O O . ARG A 1 97 ? -5.224 2.002 -11.580 1.00 95.56 97 ARG A O 1
ATOM 746 N N . GLY A 1 98 ? -4.650 2.053 -13.762 1.00 95.25 98 GLY A N 1
ATOM 747 C CA . GLY A 1 98 ? -5.417 0.869 -14.150 1.00 95.25 98 GLY A CA 1
ATOM 748 C C . GLY A 1 98 ? -4.986 -0.375 -13.374 1.00 95.25 98 GLY A C 1
ATOM 749 O O . GLY A 1 98 ? -5.839 -1.120 -12.910 1.00 95.25 98 GLY A O 1
ATOM 750 N N . ARG A 1 99 ? -3.676 -0.556 -13.141 1.00 95.25 99 ARG A N 1
ATOM 751 C CA . ARG A 1 99 ? -3.162 -1.678 -12.334 1.00 95.25 99 ARG A CA 1
ATOM 752 C C . ARG A 1 99 ? -3.586 -1.601 -10.870 1.00 95.25 99 ARG A C 1
ATOM 754 O O . ARG A 1 99 ? -3.926 -2.624 -10.286 1.00 95.25 99 ARG A O 1
ATOM 761 N N . ILE A 1 100 ? -3.562 -0.408 -10.276 1.00 95.38 100 ILE A N 1
ATOM 762 C CA . ILE A 1 100 ? -4.024 -0.207 -8.898 1.00 95.38 100 ILE A CA 1
ATOM 763 C C . ILE A 1 100 ? -5.527 -0.496 -8.806 1.00 95.38 100 ILE A C 1
ATOM 765 O O . ILE A 1 100 ? -5.944 -1.253 -7.934 1.00 95.38 100 ILE A O 1
ATOM 769 N N . GLU A 1 101 ? -6.334 0.066 -9.707 1.00 94.31 101 GLU A N 1
ATOM 770 C CA . GLU A 1 101 ? -7.786 -0.152 -9.745 1.00 94.31 101 GLU A CA 1
ATOM 771 C C . GLU A 1 101 ? -8.135 -1.633 -9.931 1.00 94.31 101 GLU A C 1
ATOM 773 O O . GLU A 1 101 ? -8.955 -2.170 -9.186 1.00 94.31 101 GLU A O 1
ATOM 778 N N . GLU A 1 102 ? -7.460 -2.316 -10.857 1.00 94.62 102 GLU A N 1
ATOM 779 C CA . GLU A 1 102 ? -7.594 -3.757 -11.060 1.00 94.62 102 GLU A CA 1
ATOM 780 C C . GLU A 1 102 ? -7.222 -4.540 -9.790 1.00 94.62 102 GLU A C 1
ATOM 782 O O . GLU A 1 102 ? -7.987 -5.399 -9.353 1.00 94.62 102 GLU A O 1
ATOM 787 N N . ALA A 1 103 ? -6.099 -4.212 -9.143 1.00 93.62 103 ALA A N 1
ATOM 788 C CA . ALA A 1 103 ? -5.651 -4.894 -7.930 1.00 93.62 103 ALA A CA 1
ATOM 789 C C . ALA A 1 103 ? -6.636 -4.739 -6.757 1.00 93.62 103 ALA A C 1
ATOM 791 O O . ALA A 1 103 ? -6.867 -5.696 -6.015 1.00 93.62 103 ALA A O 1
ATOM 792 N N . PHE A 1 104 ? -7.246 -3.562 -6.588 1.00 94.25 104 PHE A N 1
ATOM 793 C CA . PHE A 1 104 ? -8.276 -3.356 -5.563 1.00 94.25 104 PHE A CA 1
ATOM 794 C C . PHE A 1 104 ? -9.625 -3.989 -5.935 1.00 94.25 104 PHE A C 1
ATOM 796 O O . PHE A 1 104 ? -10.374 -4.386 -5.039 1.00 94.25 104 PHE A O 1
ATOM 803 N N . GLY A 1 105 ? -9.921 -4.134 -7.229 1.00 91.50 105 GLY A N 1
ATOM 804 C CA . GLY A 1 105 ? -11.184 -4.677 -7.730 1.00 91.50 105 GLY A CA 1
ATOM 805 C C . GLY A 1 105 ? -11.443 -6.148 -7.391 1.00 91.50 105 GLY A C 1
ATOM 806 O O . GLY A 1 105 ? -12.601 -6.556 -7.378 1.00 91.50 105 GLY A O 1
ATOM 807 N N . TYR A 1 106 ? -10.406 -6.940 -7.091 1.00 82.25 106 TYR A N 1
ATOM 808 C CA . TYR A 1 106 ? -10.572 -8.383 -6.890 1.00 82.25 106 TYR A CA 1
ATOM 809 C C . TYR A 1 106 ? -11.256 -8.780 -5.574 1.00 82.25 106 TYR A C 1
ATOM 811 O O . TYR A 1 106 ? -12.025 -9.734 -5.606 1.00 82.25 106 TYR A O 1
ATOM 819 N N . ASP A 1 107 ? -11.014 -8.099 -4.444 1.00 64.12 107 ASP A N 1
ATOM 820 C CA . ASP A 1 107 ? -11.728 -8.393 -3.174 1.00 64.12 107 ASP A CA 1
ATOM 821 C C . ASP A 1 107 ? -11.414 -7.413 -2.016 1.00 64.12 107 ASP A C 1
ATOM 823 O O . ASP A 1 107 ? -11.503 -7.744 -0.830 1.00 64.12 107 ASP A O 1
ATOM 827 N N . SER A 1 108 ? -10.941 -6.200 -2.313 1.00 73.25 108 SER A N 1
ATOM 828 C CA . SER A 1 108 ? -10.357 -5.337 -1.280 1.00 73.25 108 SER A CA 1
ATOM 829 C C . SER A 1 108 ? -11.353 -4.310 -0.742 1.00 73.25 108 SER A C 1
ATOM 831 O O . SER A 1 108 ? -11.331 -3.147 -1.135 1.00 73.25 108 SER A O 1
ATOM 833 N N . ILE A 1 109 ? -12.212 -4.714 0.199 1.00 82.81 109 ILE A N 1
ATOM 834 C CA . ILE A 1 109 ? -13.111 -3.774 0.890 1.00 82.81 109 ILE A CA 1
ATOM 835 C C . ILE A 1 109 ? -12.366 -3.091 2.046 1.00 82.81 109 ILE A C 1
ATOM 837 O O . ILE A 1 109 ? -11.951 -3.734 3.016 1.00 82.81 109 ILE A O 1
ATOM 841 N N . LEU A 1 110 ? -12.237 -1.764 1.975 1.00 86.25 110 LEU A N 1
ATOM 842 C CA . LEU A 1 110 ? -11.792 -0.945 3.101 1.00 86.25 110 LEU A CA 1
ATOM 843 C C . LEU A 1 110 ? -12.842 -0.998 4.222 1.00 86.25 110 LEU A C 1
ATOM 845 O O . LEU A 1 110 ? -13.934 -0.453 4.093 1.00 86.25 110 LEU A O 1
ATOM 849 N N . ALA A 1 111 ? -12.500 -1.643 5.340 1.00 87.75 111 ALA A N 1
ATOM 850 C CA . ALA A 1 111 ? -13.402 -1.816 6.485 1.00 87.75 111 ALA A CA 1
ATOM 851 C C . ALA A 1 111 ? -13.097 -0.857 7.651 1.00 87.75 111 ALA A C 1
ATOM 853 O O . ALA A 1 111 ? -13.582 -1.049 8.765 1.00 87.75 111 ALA A O 1
ATOM 854 N N . ILE A 1 112 ? -12.248 0.147 7.430 1.00 86.88 112 ILE A N 1
ATOM 855 C CA . ILE A 1 112 ? -11.919 1.154 8.440 1.00 86.88 112 ILE A CA 1
ATOM 856 C C . ILE A 1 112 ? -13.066 2.159 8.520 1.00 86.88 112 ILE A C 1
ATOM 858 O O . ILE A 1 112 ? -13.380 2.836 7.547 1.00 86.88 112 ILE A O 1
ATOM 862 N N . ALA A 1 113 ? -13.682 2.265 9.697 1.00 79.25 113 ALA A N 1
ATOM 863 C CA . ALA A 1 113 ? -14.828 3.150 9.920 1.00 79.25 113 ALA A CA 1
ATOM 864 C C . ALA A 1 113 ? -14.471 4.647 9.859 1.00 79.25 113 ALA A C 1
ATOM 866 O O . ALA A 1 113 ? -15.354 5.493 9.711 1.00 79.25 113 ALA A O 1
ATOM 867 N N . ASP A 1 114 ? -13.190 4.979 10.009 1.00 80.31 114 ASP A N 1
ATOM 868 C CA . ASP A 1 114 ? -12.719 6.354 10.060 1.00 80.31 114 ASP A CA 1
ATOM 869 C C . ASP A 1 114 ? -12.392 6.870 8.651 1.00 80.31 114 ASP A C 1
ATOM 871 O O . ASP A 1 114 ? -11.515 6.327 7.976 1.00 80.31 114 ASP A O 1
ATOM 875 N N . ARG A 1 115 ? -13.113 7.903 8.192 1.00 77.94 115 ARG A N 1
ATOM 876 C CA . ARG A 1 115 ? -13.049 8.452 6.823 1.00 77.94 115 ARG A CA 1
ATOM 877 C C . ARG A 1 115 ? -11.720 9.176 6.559 1.00 77.94 115 ARG A C 1
ATOM 879 O O . ARG A 1 115 ? -11.666 10.400 6.503 1.00 77.94 115 ARG A O 1
ATOM 886 N N . GLY A 1 116 ? -10.635 8.420 6.426 1.00 87.00 116 GLY A N 1
ATOM 887 C CA . GLY A 1 116 ? -9.314 8.921 6.046 1.00 87.00 116 GLY A CA 1
ATOM 888 C C . GLY A 1 116 ? -8.402 9.373 7.192 1.00 87.00 116 GLY A C 1
ATOM 889 O O . GLY A 1 116 ? -7.217 9.572 6.946 1.00 87.00 116 GLY A O 1
ATOM 890 N N . GLN A 1 117 ? -8.861 9.463 8.450 1.00 92.44 117 GLN A N 1
ATOM 891 C CA . GLN A 1 117 ? -7.961 9.768 9.588 1.00 92.44 117 GLN A CA 1
ATOM 892 C C . GLN A 1 117 ? -6.849 8.720 9.751 1.00 92.44 117 GLN A C 1
ATOM 894 O O . GLN A 1 117 ? -5.737 9.031 10.183 1.00 92.44 117 GLN A O 1
ATOM 899 N N . TRP A 1 118 ? -7.123 7.479 9.337 1.00 95.25 118 TRP A N 1
ATOM 900 C CA . TRP A 1 118 ? -6.135 6.407 9.309 1.00 95.25 118 TRP A CA 1
ATOM 901 C C . TRP A 1 118 ? -4.910 6.757 8.449 1.00 95.25 118 TRP A C 1
ATOM 903 O O . TRP A 1 118 ? -3.823 6.258 8.729 1.00 95.25 118 TRP A O 1
ATOM 913 N N . VAL A 1 119 ? -5.047 7.634 7.445 1.00 96.06 119 VAL A N 1
ATOM 914 C CA . VAL A 1 119 ? -3.935 8.078 6.589 1.00 96.06 119 VAL A CA 1
ATOM 915 C C . VAL A 1 119 ? -2.932 8.896 7.401 1.00 96.06 119 VAL A C 1
ATOM 917 O O . VAL A 1 119 ? -1.730 8.651 7.319 1.00 96.06 119 VAL A O 1
ATOM 920 N N . SER A 1 120 ? -3.402 9.821 8.246 1.00 94.75 120 SER A N 1
ATOM 921 C CA . SER A 1 120 ? -2.535 10.613 9.130 1.00 94.75 120 SER A CA 1
ATOM 922 C C . SER A 1 120 ? -1.842 9.743 10.178 1.00 94.75 120 SER A C 1
ATOM 924 O O . SER A 1 120 ? -0.666 9.946 10.487 1.00 94.75 120 SER A O 1
ATOM 926 N N . GLU A 1 121 ? -2.547 8.737 10.695 1.00 94.62 121 GLU A N 1
ATOM 927 C CA . GLU A 1 121 ? -1.973 7.750 11.609 1.00 94.62 121 GLU A CA 1
ATOM 928 C C . GLU A 1 121 ? -0.906 6.889 10.938 1.00 94.62 121 GLU A C 1
ATOM 930 O O . GLU A 1 121 ? 0.185 6.706 11.483 1.00 94.62 121 GLU A O 1
ATOM 935 N N . LEU A 1 122 ? -1.180 6.415 9.724 1.00 94.94 122 LEU A N 1
ATOM 936 C CA . LEU A 1 122 ? -0.220 5.659 8.936 1.00 94.94 122 LEU A CA 1
ATOM 937 C C . LEU A 1 122 ? 1.022 6.497 8.626 1.00 94.94 122 LEU A C 1
ATOM 939 O O . LEU A 1 122 ? 2.146 6.029 8.804 1.00 94.94 122 LEU A O 1
ATOM 943 N N . TRP A 1 123 ? 0.832 7.752 8.223 1.00 94.31 123 TRP A N 1
ATOM 944 C CA . TRP A 1 123 ? 1.932 8.679 7.995 1.00 94.31 123 TRP A CA 1
ATOM 945 C C . TRP A 1 123 ? 2.787 8.851 9.254 1.00 94.31 123 TRP A C 1
ATOM 947 O O . TRP A 1 123 ? 4.008 8.717 9.192 1.00 94.31 123 TRP A O 1
ATOM 957 N N . ARG A 1 124 ? 2.165 9.041 10.424 1.00 92.62 124 ARG A N 1
ATOM 958 C CA . ARG A 1 124 ? 2.878 9.132 11.706 1.00 92.62 124 ARG A CA 1
ATOM 959 C C . ARG A 1 124 ? 3.677 7.866 12.025 1.00 92.62 124 ARG A C 1
ATOM 961 O O . ARG A 1 124 ? 4.816 7.973 12.478 1.00 92.62 124 ARG A O 1
ATOM 968 N N . VAL A 1 125 ? 3.110 6.684 11.781 1.00 91.12 125 VAL A N 1
ATOM 969 C CA . VAL A 1 125 ? 3.805 5.396 11.957 1.00 91.12 125 VAL A CA 1
ATOM 970 C C . VAL A 1 125 ? 5.041 5.311 11.057 1.00 91.12 125 VAL A C 1
ATOM 972 O O . VAL A 1 125 ? 6.104 4.896 11.519 1.00 91.12 125 VAL A O 1
ATOM 975 N N . LEU A 1 126 ? 4.930 5.746 9.800 1.00 89.75 126 LEU A N 1
ATOM 976 C CA . LEU A 1 126 ? 6.047 5.749 8.854 1.00 89.75 126 LEU A CA 1
ATOM 977 C C . LEU A 1 126 ? 7.132 6.768 9.241 1.00 89.75 126 LEU A C 1
ATOM 979 O O . LEU A 1 126 ? 8.319 6.454 9.167 1.00 89.75 126 LEU A O 1
ATOM 983 N N . GLN A 1 127 ? 6.747 7.954 9.725 1.00 88.19 127 GLN A N 1
ATOM 984 C CA . GLN A 1 127 ? 7.687 8.990 10.178 1.00 88.19 127 GLN A CA 1
ATOM 985 C C . GLN A 1 127 ? 8.397 8.643 11.490 1.00 88.19 127 GLN A C 1
ATOM 987 O O . GLN A 1 127 ? 9.506 9.114 11.733 1.00 88.19 127 GLN A O 1
ATOM 992 N N . ALA A 1 128 ? 7.808 7.785 12.327 1.00 86.06 128 ALA A N 1
ATOM 993 C CA . ALA A 1 128 ? 8.441 7.309 13.557 1.00 86.06 128 ALA A CA 1
ATOM 994 C C . ALA A 1 128 ? 9.686 6.429 13.306 1.00 86.06 128 ALA A C 1
ATOM 996 O O . ALA A 1 128 ? 10.340 6.008 14.260 1.00 86.06 128 ALA A O 1
ATOM 997 N N . GLY A 1 129 ? 10.035 6.160 12.042 1.00 69.56 129 GLY A N 1
ATOM 998 C CA . GLY A 1 129 ? 11.281 5.494 11.677 1.00 69.56 129 GLY A CA 1
ATOM 999 C C . GLY A 1 129 ? 11.240 3.980 11.858 1.00 69.56 129 GLY A C 1
ATOM 1000 O O . GLY A 1 129 ? 12.292 3.359 12.001 1.00 69.56 129 GLY A O 1
ATOM 1001 N N . VAL A 1 130 ? 10.049 3.371 11.846 1.00 64.81 130 VAL A N 1
ATOM 1002 C CA . VAL A 1 130 ? 9.920 1.910 11.778 1.00 64.81 130 VAL A CA 1
ATOM 1003 C C . VAL A 1 130 ? 10.375 1.469 10.388 1.00 64.81 130 VAL A C 1
ATOM 1005 O O . VAL A 1 130 ? 9.609 1.475 9.424 1.00 64.81 130 VAL A O 1
ATOM 1008 N N . T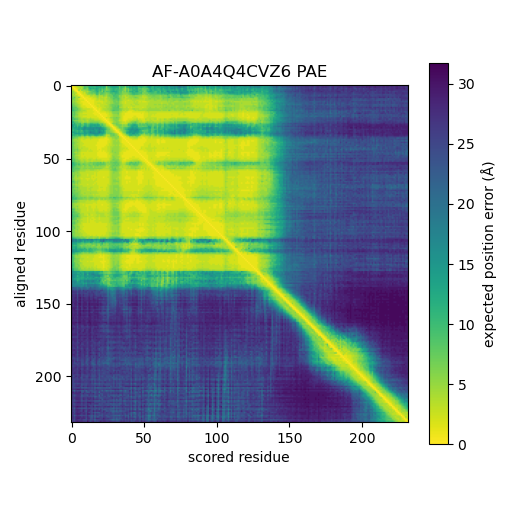HR A 1 131 ? 11.660 1.143 10.262 1.00 67.62 131 THR A N 1
ATOM 1009 C CA . THR A 1 131 ? 12.232 0.697 8.995 1.00 67.62 131 THR A CA 1
ATOM 1010 C C . THR A 1 131 ? 11.726 -0.707 8.680 1.00 67.62 131 THR A C 1
ATOM 1012 O O . THR A 1 131 ? 11.789 -1.621 9.502 1.00 67.62 131 THR A O 1
ATOM 1015 N N . TRP A 1 132 ? 11.208 -0.897 7.466 1.00 65.00 132 TRP A N 1
ATOM 1016 C CA . TRP A 1 132 ? 10.662 -2.184 7.010 1.00 65.00 132 TRP A CA 1
ATOM 1017 C C . TRP A 1 132 ? 11.713 -3.300 7.038 1.00 65.00 132 TRP A C 1
ATOM 1019 O O . TRP A 1 132 ? 11.398 -4.475 7.214 1.00 65.00 132 TRP A O 1
ATOM 1029 N N . GLU A 1 133 ? 12.980 -2.912 6.938 1.00 64.81 133 GLU A N 1
ATOM 1030 C CA . GLU A 1 133 ? 14.163 -3.761 7.050 1.00 64.81 133 GLU A CA 1
ATOM 1031 C C . GLU A 1 133 ? 14.230 -4.498 8.395 1.00 64.81 133 GLU A C 1
ATOM 1033 O O . GLU A 1 133 ? 14.610 -5.670 8.439 1.00 64.81 133 GLU A O 1
ATOM 1038 N N . ALA A 1 134 ? 13.805 -3.853 9.488 1.00 61.59 134 ALA A N 1
ATOM 1039 C CA . ALA A 1 134 ? 13.784 -4.474 10.809 1.00 61.59 134 ALA A CA 1
ATOM 1040 C C . ALA A 1 134 ? 12.787 -5.645 10.886 1.00 61.59 134 ALA A C 1
ATOM 1042 O O . ALA A 1 134 ? 12.968 -6.555 11.691 1.00 61.59 134 ALA A O 1
ATOM 1043 N N . LEU A 1 135 ? 11.762 -5.642 10.028 1.00 58.41 135 LEU A N 1
ATOM 1044 C CA . LEU A 1 135 ? 10.691 -6.644 9.986 1.00 58.41 135 LEU A CA 1
ATOM 1045 C C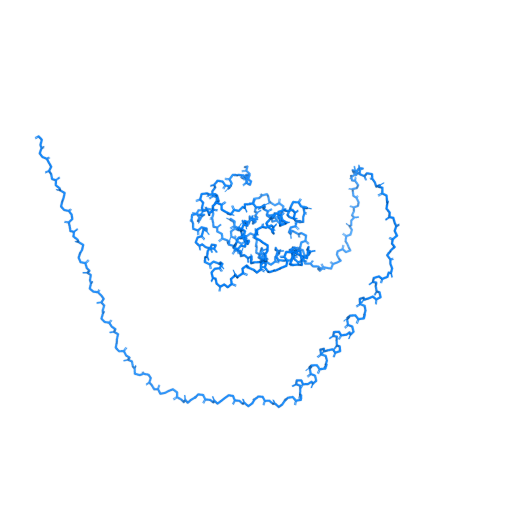 . LEU A 1 135 ? 10.935 -7.744 8.946 1.00 58.41 135 LEU A C 1
ATOM 1047 O O . LEU A 1 135 ? 10.370 -8.836 9.049 1.00 58.41 135 LEU A O 1
ATOM 1051 N N . GLY A 1 136 ? 11.754 -7.451 7.932 1.00 57.50 136 GLY A N 1
ATOM 1052 C CA . GLY A 1 136 ? 12.168 -8.414 6.913 1.00 57.50 136 GLY A CA 1
ATOM 1053 C C . GLY A 1 136 ? 13.233 -9.388 7.395 1.00 57.50 136 GLY A C 1
ATOM 1054 O O . GLY A 1 136 ? 13.347 -10.482 6.843 1.00 57.50 136 GLY A O 1
ATOM 1055 N N . ARG A 1 137 ? 13.978 -9.040 8.451 1.00 61.25 137 ARG A N 1
ATOM 1056 C CA . ARG A 1 137 ? 14.937 -9.960 9.059 1.00 61.25 137 ARG A CA 1
ATOM 1057 C C . ARG A 1 137 ? 14.154 -11.091 9.743 1.00 61.25 137 ARG A C 1
ATOM 1059 O O . ARG A 1 137 ? 13.417 -10.812 10.691 1.00 61.25 137 ARG A O 1
ATOM 1066 N N . PRO A 1 138 ? 14.259 -12.352 9.277 1.00 56.31 138 PRO A N 1
ATOM 1067 C CA . PRO A 1 138 ? 13.584 -13.453 9.945 1.00 56.31 138 PRO A CA 1
ATOM 1068 C C . PRO A 1 138 ? 14.038 -13.491 11.412 1.00 56.31 138 PRO A C 1
ATOM 1070 O O . PRO A 1 138 ? 15.217 -13.249 11.679 1.00 56.31 138 PRO A O 1
ATOM 1073 N N . PRO A 1 139 ? 13.156 -13.824 12.370 1.00 53.53 139 PRO A N 1
ATOM 1074 C CA . PRO A 1 139 ? 13.499 -13.904 13.796 1.00 53.53 139 PRO A CA 1
ATOM 1075 C C . PRO A 1 139 ? 14.501 -15.029 14.136 1.00 53.53 139 PRO A C 1
ATOM 1077 O O . PRO A 1 139 ? 14.711 -15.352 15.305 1.00 53.53 139 PRO A O 1
ATOM 1080 N N . ASN A 1 140 ? 15.138 -15.634 13.132 1.00 51.94 140 ASN A N 1
ATOM 1081 C CA . ASN A 1 140 ? 16.061 -16.740 13.292 1.00 51.94 140 ASN A CA 1
ATOM 1082 C C . ASN A 1 140 ? 17.398 -16.264 13.861 1.00 51.94 140 ASN A C 1
ATOM 1084 O O . ASN A 1 140 ? 18.288 -15.825 13.142 1.00 51.94 140 ASN A O 1
ATOM 1088 N N . GLY A 1 141 ? 17.494 -16.432 15.179 1.00 48.69 141 GLY A N 1
ATOM 1089 C CA . GLY A 1 141 ? 18.596 -17.148 15.810 1.00 48.69 141 GLY A CA 1
ATOM 1090 C C . GLY A 1 141 ? 19.880 -16.351 15.967 1.00 48.69 141 GLY A C 1
ATOM 1091 O O . GLY A 1 141 ? 20.677 -16.272 15.047 1.00 48.69 141 GLY A O 1
ATOM 1092 N N . HIS A 1 142 ? 20.102 -15.837 17.179 1.00 44.47 142 HIS A N 1
ATOM 1093 C CA . HIS A 1 142 ? 21.402 -15.860 17.856 1.00 44.47 142 HIS A CA 1
ATOM 1094 C C . HIS A 1 142 ? 22.637 -15.959 16.940 1.00 44.47 142 HIS A C 1
ATOM 1096 O O . HIS A 1 142 ? 23.347 -16.960 16.952 1.00 44.47 142 HIS A O 1
ATOM 1102 N N . ASN A 1 143 ? 22.987 -14.867 16.261 1.00 46.72 143 ASN A N 1
ATOM 1103 C CA . ASN A 1 143 ? 24.401 -14.581 16.059 1.00 46.72 143 ASN A CA 1
ATOM 1104 C C . ASN A 1 143 ? 24.949 -14.079 17.398 1.00 46.72 143 ASN A C 1
ATOM 1106 O O . ASN A 1 143 ? 25.136 -12.887 17.632 1.00 46.72 143 ASN A O 1
ATOM 1110 N N . ALA A 1 144 ? 25.187 -15.035 18.297 1.00 48.25 144 ALA A N 1
ATOM 1111 C CA . ALA A 1 144 ? 26.264 -14.950 19.266 1.00 48.25 144 ALA A CA 1
ATOM 1112 C C . ALA A 1 144 ? 27.578 -14.979 18.468 1.00 48.25 144 ALA A C 1
ATOM 1114 O O . ALA A 1 144 ? 28.205 -16.016 18.301 1.00 48.25 144 ALA A O 1
ATOM 1115 N N . GLY A 1 145 ? 27.936 -13.841 17.882 1.00 49.44 145 GLY A N 1
ATOM 1116 C CA . GLY A 1 145 ? 29.095 -13.706 17.012 1.00 49.44 145 GLY A CA 1
ATOM 1117 C C . GLY A 1 145 ? 29.644 -12.300 17.124 1.00 49.44 145 GLY A C 1
ATOM 1118 O O . GLY A 1 145 ? 29.374 -11.463 16.274 1.00 49.44 145 GLY A O 1
ATOM 1119 N N . THR A 1 146 ? 30.358 -12.057 18.226 1.00 46.94 146 THR A N 1
ATOM 1120 C CA . THR A 1 146 ? 31.371 -11.001 18.383 1.00 46.94 146 THR A CA 1
ATOM 1121 C C . THR A 1 146 ? 30.983 -9.621 17.853 1.00 46.94 146 THR A C 1
ATOM 1123 O O . THR A 1 146 ? 31.425 -9.184 16.793 1.00 46.94 146 THR A O 1
ATOM 1126 N N . ALA A 1 147 ? 30.243 -8.881 18.681 1.00 45.34 147 ALA A N 1
ATOM 1127 C CA . ALA A 1 147 ? 30.388 -7.434 18.722 1.00 45.34 147 ALA A CA 1
ATOM 1128 C C . ALA A 1 147 ? 31.817 -7.114 19.188 1.00 45.34 147 ALA A C 1
ATOM 1130 O O . ALA A 1 147 ? 32.095 -7.037 20.385 1.00 45.34 147 ALA A O 1
ATOM 1131 N N . THR A 1 148 ? 32.738 -6.967 18.239 1.00 45.53 148 THR A N 1
ATOM 1132 C CA . THR A 1 148 ? 33.963 -6.210 18.476 1.00 45.53 148 THR A CA 1
ATOM 1133 C C . THR A 1 148 ? 33.531 -4.763 18.649 1.00 45.53 148 THR A C 1
ATOM 1135 O O . THR A 1 148 ? 32.955 -4.150 17.752 1.00 45.53 148 THR A O 1
ATOM 1138 N N . ALA A 1 149 ? 33.711 -4.271 19.867 1.00 52.31 149 ALA A N 1
ATOM 1139 C CA . ALA A 1 149 ? 33.428 -2.908 20.245 1.00 52.31 149 ALA A CA 1
ATOM 1140 C C . ALA A 1 149 ? 34.235 -1.937 19.379 1.00 52.31 149 ALA A C 1
ATOM 1142 O O . ALA A 1 149 ? 35.459 -1.964 19.419 1.00 52.31 149 ALA A O 1
ATOM 1143 N N . GLU A 1 150 ? 33.554 -1.017 18.703 1.00 43.72 150 GLU A N 1
ATOM 1144 C CA . GLU A 1 150 ? 34.113 0.307 18.452 1.00 43.72 150 GLU A CA 1
ATOM 1145 C C . GLU A 1 150 ? 33.072 1.374 18.779 1.00 43.72 150 GLU A C 1
ATOM 1147 O O . GLU A 1 150 ? 32.209 1.786 18.006 1.00 43.72 150 GLU A O 1
ATOM 1152 N N . THR A 1 151 ? 33.159 1.756 20.046 1.00 48.81 151 THR A N 1
ATOM 1153 C CA . THR A 1 151 ? 32.689 2.987 20.656 1.00 48.81 151 THR A CA 1
ATOM 1154 C C . THR A 1 151 ? 32.888 4.188 19.732 1.00 48.81 151 THR A C 1
ATOM 1156 O O . THR A 1 151 ? 34.000 4.685 19.591 1.00 48.81 151 THR A O 1
ATOM 1159 N N . THR A 1 152 ? 31.796 4.755 19.222 1.00 45.25 152 THR A N 1
ATOM 1160 C CA . THR A 1 152 ? 31.733 6.205 19.010 1.00 45.25 152 THR A CA 1
ATOM 1161 C C . THR A 1 152 ? 30.574 6.756 19.823 1.00 45.25 152 THR A C 1
ATOM 1163 O O . THR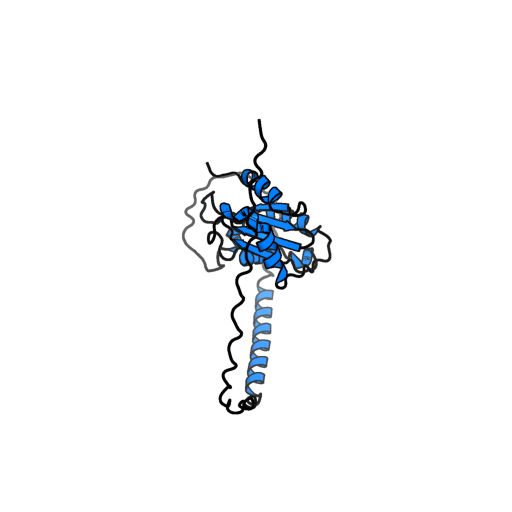 A 1 152 ? 29.398 6.545 19.537 1.00 45.25 152 THR A O 1
ATOM 1166 N N . ALA A 1 153 ? 30.950 7.412 20.914 1.00 49.62 153 ALA A N 1
ATOM 1167 C CA . ALA A 1 153 ? 30.063 8.057 21.855 1.00 49.62 153 ALA A CA 1
ATOM 1168 C C . ALA A 1 153 ? 29.305 9.209 21.182 1.00 49.62 153 ALA A C 1
ATOM 1170 O O . ALA A 1 153 ? 29.913 10.199 20.784 1.00 49.62 153 ALA A O 1
ATOM 1171 N N . SER A 1 154 ? 27.975 9.136 21.165 1.00 39.94 154 SER A N 1
ATOM 1172 C CA . SER A 1 154 ? 27.149 10.339 21.145 1.00 39.94 154 SER A CA 1
ATOM 1173 C C . SER A 1 154 ? 26.308 10.373 22.410 1.00 39.94 154 SER A C 1
ATOM 1175 O O . SER A 1 154 ? 25.470 9.511 22.675 1.00 39.94 154 SER A O 1
ATOM 1177 N N . ARG A 1 155 ? 26.634 11.360 23.245 1.00 46.91 155 ARG A N 1
ATOM 1178 C CA . ARG A 1 155 ? 25.985 11.668 24.512 1.00 46.91 155 ARG A CA 1
ATOM 1179 C C . ARG A 1 155 ? 24.573 12.166 24.215 1.00 46.91 155 ARG A C 1
ATOM 1181 O O . ARG A 1 155 ? 24.394 13.343 23.928 1.00 46.91 155 ARG A O 1
ATOM 1188 N N . PHE A 1 156 ? 23.575 11.302 24.355 1.00 47.22 156 PHE A N 1
ATOM 1189 C CA . PHE A 1 156 ? 22.244 11.754 24.743 1.00 47.22 156 PHE A CA 1
ATOM 1190 C C . PHE A 1 156 ? 22.019 11.350 26.194 1.00 47.22 156 PHE A C 1
ATOM 1192 O O . PHE A 1 156 ? 22.067 10.180 26.569 1.00 47.22 156 PHE A O 1
ATOM 1199 N N . THR A 1 157 ? 21.900 12.367 27.035 1.00 44.22 157 THR A N 1
ATOM 1200 C CA . THR A 1 157 ? 21.809 12.263 28.482 1.00 44.22 157 THR A CA 1
ATOM 1201 C C . THR A 1 157 ? 20.522 11.559 28.889 1.00 44.22 157 THR A C 1
ATOM 1203 O O . THR A 1 157 ? 19.410 12.039 28.680 1.00 44.22 157 THR A O 1
ATOM 1206 N N . ALA A 1 158 ? 20.702 10.401 29.515 1.00 42.72 158 ALA A N 1
ATOM 1207 C CA . ALA A 1 158 ? 19.667 9.657 30.197 1.00 42.72 158 ALA A CA 1
ATOM 1208 C C . ALA A 1 158 ? 19.134 10.448 31.405 1.00 42.72 158 ALA A C 1
ATOM 1210 O O . ALA A 1 158 ? 19.888 10.834 32.300 1.00 42.72 158 ALA A O 1
ATOM 1211 N N . ARG A 1 159 ? 17.810 10.612 31.474 1.00 44.88 159 ARG A N 1
ATOM 1212 C CA . ARG A 1 159 ? 17.081 10.762 32.738 1.00 44.88 159 ARG A CA 1
ATOM 1213 C C . ARG A 1 159 ? 16.214 9.524 32.906 1.00 44.88 159 ARG A C 1
ATOM 1215 O O . ARG A 1 159 ? 15.416 9.186 32.039 1.00 44.88 159 ARG A O 1
ATOM 1222 N N . GLY A 1 160 ? 16.477 8.812 33.993 1.00 43.66 160 GLY A N 1
ATOM 1223 C CA . GLY A 1 160 ? 16.020 7.451 34.210 1.00 43.66 160 GLY A CA 1
ATOM 1224 C C . GLY A 1 160 ? 14.573 7.322 34.669 1.00 43.66 160 GLY A C 1
ATOM 1225 O O . GLY A 1 160 ? 13.982 8.254 35.209 1.00 43.66 160 GLY A O 1
ATOM 1226 N N . ARG A 1 161 ? 14.079 6.088 34.552 1.00 42.03 161 ARG A N 1
ATOM 1227 C CA . ARG A 1 161 ? 13.358 5.375 35.615 1.00 42.03 161 ARG A CA 1
ATOM 1228 C C . ARG A 1 161 ? 13.545 3.870 35.409 1.00 42.03 161 ARG A C 1
ATOM 1230 O O . ARG A 1 161 ? 12.955 3.269 34.520 1.00 42.03 161 ARG A O 1
ATOM 1237 N N . LEU A 1 162 ? 14.412 3.292 36.241 1.00 56.56 162 LEU A N 1
ATOM 1238 C CA . LEU A 1 162 ? 14.476 1.860 36.524 1.00 56.56 162 LEU A CA 1
ATOM 1239 C C . LEU A 1 162 ? 13.239 1.445 37.331 1.00 56.56 162 LEU A C 1
ATOM 1241 O O . LEU A 1 162 ? 12.866 2.163 38.254 1.00 56.56 162 LEU A O 1
ATOM 1245 N N . THR A 1 163 ? 12.671 0.280 36.999 1.00 48.41 163 THR A N 1
ATOM 1246 C CA . THR A 1 163 ? 11.920 -0.715 37.814 1.00 48.41 163 THR A CA 1
ATOM 1247 C C . THR A 1 163 ? 10.913 -1.398 36.870 1.00 48.41 163 THR A C 1
ATOM 1249 O O . THR A 1 163 ? 10.146 -0.706 36.222 1.00 48.41 163 THR A O 1
ATOM 1252 N N . ARG A 1 164 ? 10.809 -2.713 36.644 1.00 44.97 164 ARG A N 1
ATOM 1253 C CA . ARG A 1 164 ? 11.358 -3.976 37.175 1.00 44.97 164 ARG A CA 1
ATOM 1254 C C . ARG A 1 164 ? 11.100 -5.053 36.088 1.00 44.97 164 ARG A C 1
ATOM 1256 O O . ARG A 1 164 ? 9.947 -5.160 35.674 1.00 44.97 164 ARG A O 1
ATOM 1263 N N . PRO A 1 165 ? 12.062 -5.892 35.665 1.00 55.12 165 PRO A N 1
ATOM 1264 C CA . PRO A 1 165 ? 11.777 -7.044 34.810 1.00 55.12 165 PRO A CA 1
ATOM 1265 C C . PRO A 1 165 ? 11.887 -8.333 35.634 1.00 55.12 165 PRO A C 1
ATOM 1267 O O . PRO A 1 165 ? 12.983 -8.673 36.053 1.00 55.12 165 PRO A O 1
ATOM 1270 N N . LEU A 1 166 ? 10.771 -9.023 35.910 1.00 52.16 166 LEU A N 1
ATOM 1271 C CA . LEU A 1 166 ? 10.778 -10.438 36.356 1.00 52.16 166 LEU A CA 1
ATOM 1272 C C . LEU A 1 166 ? 9.388 -11.113 36.400 1.00 52.16 166 LEU A C 1
ATOM 1274 O O . LEU A 1 166 ? 9.305 -12.304 36.668 1.00 52.16 166 LEU A O 1
ATOM 1278 N N . ALA A 1 167 ? 8.291 -10.408 36.094 1.00 47.59 167 ALA A N 1
ATOM 1279 C CA . ALA A 1 167 ? 6.942 -10.996 36.104 1.00 47.59 167 ALA A CA 1
ATOM 1280 C C . ALA A 1 167 ? 6.454 -11.533 34.737 1.00 47.59 167 ALA A C 1
ATOM 1282 O O . ALA A 1 167 ? 5.420 -12.197 34.682 1.00 47.59 167 ALA A O 1
ATOM 1283 N N . SER A 1 168 ? 7.156 -11.270 33.626 1.00 51.38 168 SER A N 1
ATOM 1284 C CA . SER A 1 168 ? 6.669 -11.644 32.283 1.00 51.38 168 SER A CA 1
ATOM 1285 C C . SER A 1 168 ? 6.955 -13.096 31.883 1.00 51.38 168 SER A C 1
ATOM 1287 O O . SER A 1 168 ? 6.251 -13.630 31.030 1.00 51.38 168 SER A O 1
ATOM 1289 N N . LEU A 1 169 ? 7.916 -13.774 32.520 1.00 51.31 169 LEU A N 1
ATOM 1290 C CA . LEU A 1 169 ? 8.256 -15.167 32.191 1.00 51.31 169 LEU A CA 1
ATOM 1291 C C . LEU A 1 169 ? 7.233 -16.190 32.714 1.00 51.31 169 LEU A C 1
ATOM 1293 O O . LEU A 1 169 ? 7.072 -17.249 32.117 1.00 51.31 169 LEU A O 1
ATOM 1297 N N . ALA A 1 170 ? 6.468 -15.866 33.761 1.00 48.31 170 ALA A N 1
ATOM 1298 C CA . ALA A 1 170 ? 5.465 -16.784 34.309 1.00 48.31 170 ALA A CA 1
ATOM 1299 C C . ALA A 1 170 ? 4.177 -16.873 33.461 1.00 48.31 170 ALA A C 1
ATOM 1301 O O . ALA A 1 170 ? 3.468 -17.874 33.524 1.00 48.31 170 ALA A O 1
ATOM 1302 N N . ARG A 1 171 ? 3.864 -15.858 32.639 1.00 49.97 171 ARG A N 1
ATOM 1303 C CA . ARG A 1 171 ? 2.640 -15.848 31.810 1.00 49.97 171 ARG A CA 1
ATOM 1304 C C . ARG A 1 171 ? 2.802 -16.524 30.447 1.00 49.97 171 ARG A C 1
ATOM 1306 O O . ARG A 1 171 ? 1.807 -16.978 29.892 1.00 49.97 171 ARG A O 1
ATOM 1313 N N . ALA A 1 172 ? 4.028 -16.659 29.938 1.00 49.78 172 ALA A N 1
ATOM 1314 C CA . ALA A 1 172 ? 4.282 -17.348 28.670 1.00 49.78 172 ALA A CA 1
ATOM 1315 C C . ALA A 1 172 ? 4.119 -18.880 28.779 1.00 49.78 172 ALA A C 1
ATOM 1317 O O . ALA A 1 172 ? 3.660 -19.516 27.833 1.00 49.78 172 ALA A O 1
ATOM 1318 N N . GLY A 1 173 ? 4.414 -19.474 29.943 1.00 47.31 173 GLY A N 1
ATOM 1319 C CA . GLY A 1 173 ? 4.293 -20.925 30.149 1.00 47.31 173 GLY A CA 1
ATOM 1320 C C . GLY A 1 173 ? 2.849 -21.446 30.201 1.00 47.31 173 GLY A C 1
ATOM 1321 O O . GLY A 1 173 ? 2.575 -22.553 29.746 1.00 47.31 173 GLY A O 1
ATOM 1322 N N . LEU A 1 174 ? 1.901 -20.645 30.699 1.00 52.47 174 LEU A N 1
ATOM 1323 C CA . LEU A 1 174 ? 0.494 -21.057 30.833 1.00 52.47 174 LEU A CA 1
ATOM 132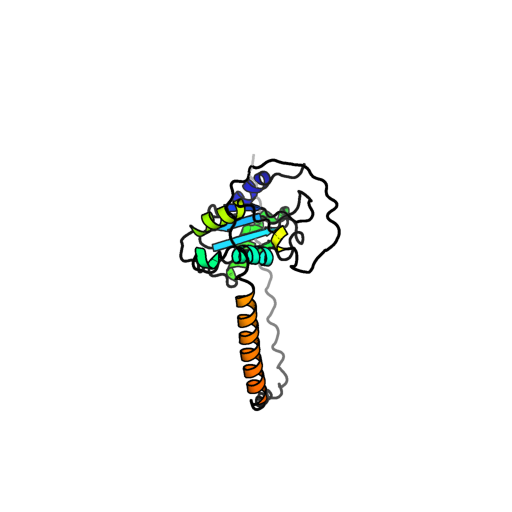4 C C . LEU A 1 174 ? -0.280 -21.024 29.503 1.00 52.47 174 LEU A C 1
ATOM 1326 O O . LEU A 1 174 ? -1.178 -21.838 29.301 1.00 52.47 174 LEU A O 1
ATOM 1330 N N . LEU A 1 175 ? 0.096 -20.143 28.571 1.00 54.03 175 LEU A N 1
ATOM 1331 C CA . LEU A 1 175 ? -0.545 -20.038 27.253 1.00 54.03 175 LEU A CA 1
ATOM 1332 C C . LEU A 1 175 ? -0.122 -21.169 26.302 1.00 54.03 175 LEU A C 1
ATOM 1334 O O . LEU A 1 175 ? -0.959 -21.697 25.572 1.00 54.03 175 LEU A O 1
ATOM 1338 N N . ALA A 1 176 ? 1.141 -21.604 26.365 1.00 52.22 176 ALA A N 1
ATOM 1339 C CA . ALA A 1 176 ? 1.629 -22.734 25.571 1.00 52.22 176 ALA A CA 1
ATOM 1340 C C . ALA A 1 176 ? 0.974 -24.070 25.981 1.00 52.22 176 ALA A C 1
ATOM 1342 O O . ALA A 1 176 ? 0.671 -24.898 25.123 1.00 52.22 176 ALA A O 1
ATOM 1343 N N . CYS A 1 177 ? 0.684 -24.260 27.274 1.00 56.06 177 CYS A N 1
ATOM 1344 C CA . CYS A 1 177 ? 0.035 -25.478 27.767 1.00 56.06 177 CYS A CA 1
ATOM 1345 C C . CYS A 1 177 ? -1.455 -25.551 27.366 1.00 56.06 177 CYS A C 1
ATOM 1347 O O . CYS A 1 177 ? -1.948 -26.611 26.981 1.00 56.06 177 CYS A O 1
ATOM 1349 N N . GLY A 1 178 ? -2.165 -24.414 27.371 1.00 56.19 178 GLY A N 1
ATOM 1350 C CA . GLY A 1 178 ? -3.571 -24.352 26.948 1.00 56.19 178 GLY A CA 1
ATOM 1351 C C . GLY A 1 178 ? -3.782 -24.649 25.458 1.00 56.19 178 GLY A C 1
ATOM 1352 O O . GLY A 1 178 ? -4.723 -25.354 25.093 1.00 56.19 178 GLY A O 1
ATOM 1353 N N . LEU A 1 179 ? -2.880 -24.170 24.595 1.00 55.88 179 LEU A N 1
ATOM 1354 C CA . LEU A 1 179 ? -2.968 -24.386 23.145 1.00 55.88 179 LEU A CA 1
ATOM 1355 C C . LEU A 1 179 ? -2.703 -25.850 22.762 1.00 55.88 179 LEU A C 1
ATOM 1357 O O . LEU A 1 179 ? -3.370 -26.384 21.876 1.00 55.88 179 LEU A O 1
ATOM 1361 N N . MET A 1 180 ? -1.799 -26.532 23.474 1.00 61.00 180 MET A N 1
ATOM 1362 C CA . MET A 1 180 ? -1.517 -27.946 23.214 1.00 61.00 180 MET A CA 1
ATOM 1363 C C . MET A 1 180 ? -2.685 -28.865 23.620 1.00 61.00 180 MET A C 1
ATOM 1365 O O . MET A 1 180 ? -2.970 -29.839 22.922 1.00 61.00 180 MET A O 1
ATOM 1369 N N . GLY A 1 181 ? -3.411 -28.528 24.693 1.00 59.59 181 GLY A N 1
ATOM 1370 C CA . GLY A 1 181 ? -4.602 -29.272 25.122 1.00 59.59 181 GLY A CA 1
ATOM 1371 C C . GLY A 1 181 ? -5.759 -29.204 24.118 1.00 59.59 181 GLY A C 1
ATOM 1372 O O . GLY A 1 181 ? -6.375 -30.226 23.819 1.00 59.59 181 GLY A O 1
ATOM 1373 N N . LEU A 1 182 ? -6.018 -28.025 23.541 1.00 61.12 182 LEU A N 1
ATOM 1374 C CA . LEU A 1 182 ? -7.067 -27.843 22.527 1.00 61.12 182 LEU A CA 1
ATOM 1375 C C . LEU A 1 182 ? -6.745 -28.576 21.215 1.00 61.12 182 LEU A C 1
ATOM 1377 O O . LEU A 1 182 ? -7.637 -29.180 20.619 1.00 61.12 182 LEU A O 1
ATOM 1381 N N . PHE A 1 183 ? -5.477 -28.585 20.793 1.00 64.12 183 PHE A N 1
ATOM 1382 C CA . PHE A 1 183 ? -5.065 -29.280 19.568 1.00 64.12 183 PHE A CA 1
ATOM 1383 C C . PHE A 1 183 ? -5.124 -30.810 19.717 1.00 64.12 183 PHE A C 1
ATOM 1385 O O . PHE A 1 183 ? -5.590 -31.504 18.814 1.00 64.12 183 PHE A O 1
ATOM 1392 N N . GLY A 1 184 ? -4.721 -31.345 20.878 1.00 65.38 184 GLY A N 1
ATOM 1393 C CA . GLY A 1 184 ? -4.807 -32.781 21.164 1.00 65.38 184 GLY A CA 1
ATOM 1394 C C . GLY A 1 184 ? -6.248 -33.300 21.224 1.00 65.38 184 GLY A C 1
ATOM 1395 O O . GLY A 1 184 ? -6.543 -34.359 20.668 1.00 65.38 184 GLY A O 1
ATOM 1396 N N . LEU A 1 185 ? -7.162 -32.534 21.832 1.00 73.00 185 LEU A N 1
ATOM 1397 C CA . LEU A 1 185 ? -8.579 -32.904 21.913 1.00 73.00 185 LEU A CA 1
ATOM 1398 C C . LEU A 1 185 ? -9.252 -32.903 20.527 1.00 73.00 185 LEU A C 1
ATOM 1400 O O . LEU A 1 185 ? -10.014 -33.816 20.213 1.00 73.00 185 LEU A O 1
ATOM 1404 N N . GLY A 1 186 ? -8.931 -31.921 19.676 1.00 67.12 186 GLY A N 1
ATOM 1405 C CA . GLY A 1 186 ? -9.443 -31.858 18.303 1.00 67.12 186 GLY A CA 1
ATOM 1406 C C . GLY A 1 186 ? -8.963 -33.020 17.426 1.00 67.12 186 GLY A C 1
ATOM 1407 O O . GLY A 1 186 ? -9.748 -33.583 16.665 1.00 67.12 186 GLY A O 1
ATOM 1408 N N . PHE A 1 187 ? -7.701 -33.437 17.569 1.00 77.00 187 PHE A N 1
ATOM 1409 C CA . PHE A 1 187 ? -7.144 -34.550 16.794 1.00 77.00 187 PHE A CA 1
ATOM 1410 C C . PHE A 1 187 ? -7.729 -35.910 17.204 1.00 77.00 187 PHE A C 1
ATOM 1412 O O . PHE A 1 187 ? -8.051 -36.731 16.347 1.00 77.00 187 PHE A O 1
ATOM 1419 N N . ALA A 1 188 ? -7.933 -36.138 18.505 1.00 75.69 188 ALA A N 1
ATOM 1420 C CA . ALA A 1 188 ? -8.588 -37.354 18.986 1.00 75.69 188 ALA A CA 1
ATOM 1421 C C . ALA A 1 188 ? -10.046 -37.451 18.500 1.00 75.69 188 ALA A C 1
ATOM 1423 O O . ALA A 1 188 ? -10.486 -38.531 18.111 1.00 75.69 188 ALA A O 1
ATOM 1424 N N . ALA A 1 189 ? -10.771 -36.326 18.451 1.00 74.75 189 ALA A N 1
ATOM 1425 C CA . ALA A 1 189 ? -12.114 -36.287 17.877 1.00 74.75 189 ALA A CA 1
ATOM 1426 C C . ALA A 1 189 ? -12.104 -36.609 16.372 1.00 74.75 189 ALA A C 1
ATOM 1428 O O . ALA A 1 189 ? -12.947 -37.375 15.919 1.00 74.75 189 ALA A O 1
ATOM 1429 N N . ALA A 1 190 ? -11.122 -36.113 15.611 1.00 71.12 190 ALA A N 1
ATOM 1430 C CA . ALA A 1 190 ? -11.007 -36.389 14.176 1.00 71.12 190 ALA A CA 1
ATOM 1431 C C . ALA A 1 190 ? -10.781 -37.879 13.848 1.00 71.12 190 ALA A C 1
ATOM 1433 O O . ALA A 1 190 ? -11.266 -38.350 12.825 1.00 71.12 190 ALA A O 1
ATOM 1434 N N . LEU A 1 191 ? -10.107 -38.636 14.723 1.00 77.88 191 LEU A N 1
ATOM 1435 C CA . LEU A 1 191 ? -9.922 -40.087 14.557 1.00 77.88 191 LEU A CA 1
ATOM 1436 C C . LEU A 1 191 ? -11.183 -40.910 14.870 1.00 77.88 191 LEU A C 1
ATOM 1438 O O . LEU A 1 191 ? -11.265 -42.071 14.475 1.00 77.88 191 LEU A O 1
ATOM 1442 N N . LEU A 1 192 ? -12.151 -40.327 15.581 1.00 81.75 192 LEU A N 1
ATOM 1443 C CA . LEU A 1 192 ? -13.435 -40.956 15.902 1.00 81.75 192 LEU A CA 1
ATOM 1444 C C . LEU A 1 192 ? -14.517 -40.676 14.851 1.00 81.75 192 LEU A C 1
ATOM 1446 O O . LEU A 1 192 ? -15.572 -41.310 14.905 1.00 81.75 192 LEU A O 1
ATOM 1450 N N . LEU A 1 193 ? -14.289 -39.757 13.902 1.00 78.69 193 LEU A N 1
ATOM 1451 C CA . LEU A 1 193 ? -15.241 -39.555 12.815 1.00 78.69 193 LEU A CA 1
ATOM 1452 C C . LEU A 1 193 ? -15.165 -40.721 11.815 1.00 78.69 193 LEU A C 1
ATOM 1454 O O . LEU A 1 193 ? -14.072 -41.084 11.373 1.00 78.69 193 LEU A O 1
ATOM 1458 N N . PRO A 1 194 ? -16.316 -41.294 11.420 1.00 79.88 194 PRO A N 1
ATOM 1459 C CA . PRO A 1 194 ? -16.358 -42.264 10.340 1.00 79.88 194 PRO A CA 1
ATOM 1460 C C . PRO A 1 194 ? -15.831 -41.624 9.046 1.00 79.88 194 PRO A C 1
ATOM 1462 O O . PRO A 1 194 ? -16.059 -40.431 8.815 1.00 79.88 194 PRO A O 1
ATOM 1465 N N . PRO A 1 195 ? -15.115 -42.391 8.205 1.00 82.19 195 PRO A N 1
ATOM 1466 C CA . PRO A 1 195 ? -14.591 -41.880 6.950 1.00 82.19 195 PRO A CA 1
ATOM 1467 C C . PRO A 1 195 ? -15.742 -41.319 6.104 1.00 82.19 195 PRO A C 1
ATOM 1469 O O . PRO A 1 195 ? -16.798 -41.955 6.032 1.00 82.19 195 PRO A O 1
ATOM 1472 N N . PRO A 1 196 ? -15.564 -40.137 5.485 1.00 79.50 196 PRO A N 1
ATOM 1473 C CA . PRO A 1 196 ? -16.583 -39.558 4.628 1.00 79.50 196 PRO A CA 1
ATOM 1474 C C . PRO A 1 196 ? -16.903 -40.552 3.514 1.00 79.50 196 PRO A C 1
ATOM 1476 O O . PRO A 1 196 ? -16.002 -41.043 2.828 1.00 79.50 196 PRO A O 1
ATOM 1479 N N . GLU A 1 197 ? -18.188 -40.875 3.383 1.00 70.06 197 GLU A N 1
ATOM 1480 C CA . GLU A 1 197 ? -18.706 -41.704 2.302 1.00 70.06 197 GLU A CA 1
ATOM 1481 C C . GLU A 1 197 ? -18.182 -41.152 0.976 1.00 70.06 197 GLU A C 1
ATOM 1483 O O . GLU A 1 197 ? -18.275 -39.950 0.707 1.00 70.06 197 GLU A O 1
ATOM 1488 N N . ALA A 1 198 ? -17.550 -42.024 0.187 1.00 76.00 198 ALA A N 1
ATOM 1489 C CA . ALA A 1 198 ? -16.939 -41.631 -1.069 1.00 76.00 198 ALA A CA 1
ATOM 1490 C C . ALA A 1 198 ? -17.990 -40.916 -1.935 1.00 76.00 198 ALA A C 1
ATOM 1492 O O . ALA A 1 198 ? -19.096 -41.444 -2.096 1.00 76.00 198 ALA A O 1
ATOM 1493 N N . PRO A 1 199 ? -17.679 -39.726 -2.480 1.00 79.06 199 PRO A N 1
ATOM 1494 C CA . PRO A 1 199 ? -18.630 -38.993 -3.294 1.00 79.06 199 PRO A CA 1
ATOM 1495 C C . PRO A 1 199 ? -19.086 -39.872 -4.467 1.00 79.06 199 PRO A C 1
ATOM 1497 O O . PRO A 1 199 ? -18.264 -40.595 -5.043 1.00 79.06 199 PRO A O 1
ATOM 1500 N N . PRO A 1 200 ? -20.385 -39.835 -4.816 1.00 77.56 200 PRO A N 1
ATOM 1501 C CA . PRO A 1 200 ? -20.932 -40.640 -5.897 1.00 77.56 200 PRO A CA 1
ATOM 1502 C C . PRO A 1 200 ? -20.134 -40.376 -7.172 1.00 77.56 200 PRO A C 1
ATOM 1504 O O . PRO A 1 200 ? -19.974 -39.227 -7.590 1.00 77.56 200 PRO A O 1
ATOM 1507 N N . GLN A 1 201 ? -19.590 -41.445 -7.760 1.00 76.81 201 GLN A N 1
ATOM 1508 C CA . GLN A 1 201 ? -18.838 -41.332 -9.001 1.00 76.81 201 GLN A CA 1
ATOM 1509 C C . GLN A 1 201 ? -19.735 -40.708 -10.077 1.00 76.81 201 GLN A C 1
ATOM 1511 O O . GLN A 1 201 ? -20.877 -41.152 -10.246 1.00 76.81 201 GLN A O 1
ATOM 1516 N N . PRO A 1 202 ? -19.251 -39.684 -10.802 1.00 78.00 202 PRO A N 1
ATOM 1517 C CA . PRO A 1 202 ? -20.002 -39.131 -11.913 1.00 78.00 202 PRO A CA 1
ATOM 1518 C C . PRO A 1 202 ? -20.228 -40.229 -12.965 1.00 78.00 202 PRO A C 1
ATOM 1520 O O . PRO A 1 202 ? -19.338 -41.057 -13.191 1.00 78.00 202 PRO A O 1
ATOM 1523 N N . PRO A 1 203 ? -21.413 -40.269 -13.599 1.00 78.06 203 PRO A N 1
ATOM 1524 C CA . PRO A 1 203 ? -21.702 -41.238 -14.645 1.00 78.06 203 PRO A CA 1
ATOM 1525 C C . PRO A 1 203 ? -20.687 -41.110 -15.795 1.00 78.06 203 PRO A C 1
ATOM 1527 O O . PRO A 1 203 ? -20.178 -40.014 -16.044 1.00 78.06 203 PRO A O 1
ATOM 1530 N N . PRO A 1 204 ? -20.386 -42.211 -16.507 1.00 74.69 204 PRO A N 1
ATOM 1531 C CA . PRO A 1 204 ? -19.428 -42.202 -17.604 1.00 74.69 204 PRO A CA 1
ATOM 1532 C C . PRO A 1 204 ? -19.863 -41.203 -18.681 1.00 74.69 204 PRO A C 1
ATOM 1534 O O . PRO A 1 204 ? -20.933 -41.337 -19.275 1.00 74.69 204 PRO A O 1
ATOM 1537 N N . SER A 1 205 ? -19.020 -40.197 -18.920 1.00 72.56 205 SER A N 1
ATOM 1538 C CA . SER A 1 205 ? -19.189 -39.217 -19.989 1.00 72.56 205 SER A CA 1
ATOM 1539 C C . SER A 1 205 ? -19.276 -39.931 -21.337 1.00 72.56 205 SER A C 1
ATOM 1541 O O . SER A 1 205 ? -18.301 -40.515 -21.811 1.00 72.56 205 SER A O 1
ATOM 1543 N N . GLY A 1 206 ? -20.458 -39.893 -21.952 1.00 72.88 206 GLY A N 1
ATOM 1544 C CA . GLY A 1 206 ? -20.644 -40.289 -23.344 1.00 72.88 206 GLY A CA 1
ATOM 1545 C C . GLY A 1 206 ? -19.895 -39.354 -24.307 1.00 72.88 206 GLY A C 1
ATOM 1546 O O . GLY A 1 206 ? -19.481 -38.260 -23.915 1.00 72.88 206 GLY A O 1
ATOM 1547 N N . PRO A 1 207 ? -19.706 -39.770 -25.572 1.00 69.81 207 PRO A N 1
ATOM 1548 C CA . PRO A 1 207 ? -18.986 -38.987 -26.570 1.00 69.81 207 PRO A CA 1
ATOM 1549 C C . PRO A 1 207 ? -19.699 -37.656 -26.827 1.00 69.81 207 PRO A C 1
ATOM 1551 O O . PRO A 1 207 ? -20.857 -37.619 -27.244 1.00 69.81 207 PRO A O 1
ATOM 1554 N N . ILE A 1 208 ? -18.990 -36.559 -26.566 1.00 64.25 208 ILE A N 1
ATOM 1555 C CA . ILE A 1 208 ? -19.442 -35.201 -26.859 1.00 64.25 208 ILE A CA 1
ATOM 1556 C C . ILE A 1 208 ? -19.519 -35.060 -28.381 1.00 64.25 208 ILE A C 1
ATOM 1558 O O . ILE A 1 208 ? -18.515 -35.199 -29.080 1.00 64.25 208 ILE A O 1
ATOM 1562 N N . ALA A 1 209 ? -20.727 -34.806 -28.887 1.00 57.84 209 ALA A N 1
ATOM 1563 C CA . ALA A 1 209 ? -20.953 -34.433 -30.272 1.00 57.84 209 ALA A CA 1
ATOM 1564 C C . ALA A 1 209 ? -20.180 -33.140 -30.568 1.00 57.84 209 ALA A C 1
ATOM 1566 O O . ALA A 1 209 ? -20.382 -32.114 -29.918 1.00 57.84 209 ALA A O 1
ATOM 1567 N N . LEU A 1 210 ? -19.269 -33.230 -31.533 1.00 59.12 210 LEU A N 1
ATOM 1568 C CA . LEU A 1 210 ? -18.466 -32.134 -32.052 1.00 59.12 210 LEU A CA 1
ATOM 1569 C C . LEU A 1 210 ? -19.415 -31.089 -32.665 1.00 59.12 210 LEU A C 1
ATOM 1571 O O . LEU A 1 210 ? -19.902 -31.269 -33.779 1.00 59.12 210 LEU A O 1
ATOM 1575 N N . ALA A 1 211 ? -19.741 -30.041 -31.908 1.00 59.47 211 ALA A N 1
ATOM 1576 C CA . ALA A 1 211 ? -20.546 -28.934 -32.401 1.00 59.47 211 ALA A CA 1
ATOM 1577 C C . ALA A 1 211 ? -19.719 -28.109 -33.396 1.00 59.47 211 ALA A C 1
ATOM 1579 O O . ALA A 1 211 ? -18.609 -27.664 -33.105 1.00 59.47 211 ALA A O 1
ATOM 1580 N N . GLU A 1 212 ? -20.291 -27.971 -34.584 1.00 60.00 212 GLU A N 1
ATOM 1581 C CA . GLU A 1 212 ? -19.792 -27.280 -35.765 1.00 60.00 212 GLU A CA 1
ATOM 1582 C C . GLU A 1 212 ? -19.327 -25.848 -35.452 1.00 60.00 212 GLU A C 1
ATOM 1584 O O . GLU A 1 212 ? -20.018 -25.077 -34.782 1.00 60.00 212 GLU A O 1
ATOM 1589 N N . ALA A 1 213 ? -18.124 -25.508 -35.920 1.00 71.44 213 ALA A N 1
ATOM 1590 C CA . ALA A 1 213 ? -17.496 -24.215 -35.690 1.00 71.44 213 ALA A CA 1
ATOM 1591 C C . ALA A 1 213 ? -18.286 -23.076 -36.375 1.00 71.44 213 ALA A C 1
ATOM 1593 O O . ALA A 1 213 ? -18.648 -23.207 -37.546 1.00 71.44 213 ALA A O 1
ATOM 1594 N N . PRO A 1 214 ? -18.530 -21.943 -35.691 1.00 72.75 214 PRO A N 1
ATOM 1595 C CA . PRO A 1 214 ? -19.226 -20.806 -36.282 1.00 72.75 214 PRO A CA 1
ATOM 1596 C C . PRO A 1 214 ? -18.407 -20.145 -37.412 1.00 72.75 214 PRO A C 1
ATOM 1598 O O . PRO A 1 214 ? -17.175 -20.091 -37.336 1.00 72.75 214 PRO A O 1
ATOM 1601 N N . PRO A 1 215 ? -19.074 -19.629 -38.463 1.00 71.31 215 PRO A N 1
ATOM 1602 C CA . PRO A 1 215 ? -18.423 -19.060 -39.640 1.00 71.31 215 PRO A CA 1
ATOM 1603 C C . PRO A 1 215 ? -17.656 -17.772 -39.315 1.00 71.31 215 PRO A C 1
ATOM 1605 O O . PRO A 1 215 ? -18.104 -16.932 -38.534 1.00 71.31 215 PRO A O 1
ATOM 1608 N N . ALA A 1 216 ? -16.492 -17.621 -39.950 1.00 71.69 216 ALA A N 1
ATOM 1609 C CA . ALA A 1 216 ? -15.589 -16.492 -39.766 1.00 71.69 216 ALA A CA 1
ATOM 1610 C C . ALA A 1 216 ? -16.253 -15.139 -40.121 1.00 71.69 216 ALA A C 1
ATOM 1612 O O . ALA A 1 216 ? -16.966 -15.050 -41.127 1.00 71.69 216 ALA A O 1
ATOM 1613 N N . PRO A 1 217 ? -16.000 -14.069 -39.341 1.00 71.81 217 PRO A N 1
ATOM 1614 C CA . PRO A 1 217 ? -16.506 -12.732 -39.632 1.00 71.81 217 PRO A CA 1
ATOM 1615 C C . PRO A 1 217 ? -15.877 -12.176 -40.917 1.00 71.81 217 PRO A C 1
ATOM 1617 O O . PRO A 1 217 ? -14.659 -12.207 -41.099 1.00 71.81 217 PRO A O 1
ATOM 1620 N N . GLN A 1 218 ? -16.720 -11.667 -41.819 1.00 72.94 218 GLN A N 1
ATOM 1621 C CA . GLN A 1 218 ? -16.273 -11.061 -43.070 1.00 72.94 218 GLN A CA 1
ATOM 1622 C C . GLN A 1 218 ? -15.59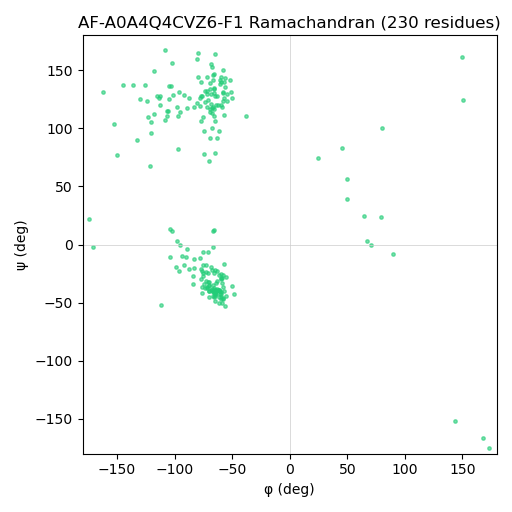7 -9.699 -42.830 1.00 72.94 218 GLN A C 1
ATOM 1624 O O . GLN A 1 218 ? -16.038 -8.941 -41.962 1.00 72.94 218 GLN A O 1
ATOM 1629 N N . PRO A 1 219 ? -14.549 -9.360 -43.603 1.00 69.25 219 PRO A N 1
ATOM 1630 C CA . PRO A 1 219 ? -13.854 -8.085 -43.486 1.00 69.25 219 PRO A CA 1
ATOM 1631 C C . PRO A 1 219 ? -14.761 -6.931 -43.933 1.00 69.25 219 PRO A C 1
ATOM 1633 O O . PRO A 1 219 ? -15.168 -6.840 -45.090 1.00 69.25 219 PRO A O 1
ATOM 1636 N N . VAL A 1 220 ? -15.066 -6.031 -42.999 1.00 75.69 220 VAL A N 1
ATOM 1637 C CA . VAL A 1 220 ? -15.786 -4.782 -43.262 1.00 75.69 220 VAL A CA 1
ATOM 1638 C C . VAL A 1 220 ? -14.846 -3.838 -44.017 1.00 75.69 220 VAL A C 1
ATOM 1640 O O . VAL A 1 220 ? -13.778 -3.483 -43.520 1.00 75.69 220 VAL A O 1
ATOM 1643 N N . GLY A 1 221 ? -15.223 -3.467 -45.243 1.00 62.81 221 GLY A N 1
ATOM 1644 C CA . GLY A 1 221 ? -14.450 -2.570 -46.100 1.00 62.81 221 GLY A CA 1
ATOM 1645 C C . GLY A 1 221 ? -14.303 -1.172 -45.494 1.00 62.81 221 GLY A C 1
ATOM 1646 O O . GLY A 1 221 ? -15.291 -0.534 -45.132 1.00 62.81 221 GLY A O 1
ATOM 1647 N N . LEU A 1 222 ? -13.062 -0.693 -45.401 1.00 73.50 222 LEU A N 1
ATOM 1648 C CA . LEU A 1 222 ? -12.737 0.681 -45.022 1.00 73.50 222 LEU A CA 1
ATOM 1649 C C . LEU A 1 222 ? -13.102 1.656 -46.159 1.00 73.50 222 LEU A C 1
ATOM 1651 O O . LEU A 1 222 ? -12.708 1.416 -47.304 1.00 73.50 222 LEU A O 1
ATOM 1655 N N . PRO A 1 223 ? -13.794 2.775 -45.875 1.00 68.25 223 PRO A N 1
ATOM 1656 C CA . PRO A 1 223 ? -14.055 3.809 -46.867 1.00 68.25 223 PRO A CA 1
ATOM 1657 C C . PRO A 1 223 ? -12.755 4.530 -47.250 1.00 68.25 223 PRO A C 1
ATOM 1659 O O . PRO A 1 223 ? -12.061 5.115 -46.418 1.00 68.25 223 PRO A O 1
ATOM 1662 N N . THR A 1 224 ? -12.429 4.483 -48.540 1.00 71.94 224 THR A N 1
ATOM 1663 C CA . THR A 1 224 ? -11.341 5.236 -49.167 1.00 71.94 224 THR A CA 1
ATOM 1664 C C . THR A 1 224 ? -11.639 6.734 -49.090 1.00 71.94 224 THR A C 1
ATOM 1666 O O . THR A 1 224 ? -12.492 7.241 -49.814 1.00 71.94 224 THR A O 1
ATOM 1669 N N . ASN A 1 225 ? -10.929 7.450 -48.217 1.00 69.69 225 ASN A N 1
ATOM 1670 C CA . ASN A 1 225 ? -10.972 8.909 -48.168 1.00 69.69 225 ASN A CA 1
ATOM 1671 C C . ASN A 1 225 ? -10.170 9.490 -49.341 1.00 69.69 225 ASN A C 1
ATOM 1673 O O . ASN A 1 225 ? -8.944 9.392 -49.397 1.00 69.69 225 ASN A O 1
ATOM 1677 N N . GLN A 1 226 ? -10.896 10.081 -50.283 1.00 71.56 226 GLN A N 1
ATOM 1678 C CA . GLN A 1 226 ? -10.382 10.791 -51.446 1.00 71.56 226 GLN A CA 1
ATOM 1679 C C . GLN A 1 226 ? -9.963 12.217 -51.028 1.00 71.56 226 GLN A C 1
ATOM 1681 O O . GLN A 1 226 ? -10.801 12.956 -50.509 1.00 71.56 226 GLN A O 1
ATOM 1686 N N . PRO A 1 227 ? -8.696 12.637 -51.211 1.00 71.81 227 PRO A N 1
ATOM 1687 C CA . PRO A 1 227 ? -8.277 13.993 -50.872 1.00 71.81 227 PRO A CA 1
ATOM 1688 C C . PRO A 1 227 ? -8.821 15.001 -51.893 1.00 71.81 227 PRO A C 1
ATOM 1690 O O . PRO A 1 227 ? -8.563 14.901 -53.092 1.00 71.81 227 PRO A O 1
ATOM 1693 N N . ALA A 1 228 ? -9.573 15.985 -51.398 1.00 70.50 228 ALA A N 1
ATOM 1694 C CA . ALA A 1 228 ? -10.063 17.114 -52.177 1.00 70.50 228 ALA A CA 1
ATOM 1695 C C . ALA A 1 228 ? -8.898 18.039 -52.567 1.00 70.50 228 ALA A C 1
ATOM 1697 O O . ALA A 1 228 ? -8.244 18.636 -51.712 1.00 70.50 228 ALA A O 1
ATOM 1698 N N . SER A 1 229 ? -8.644 18.162 -53.868 1.00 70.62 229 SER A N 1
ATOM 1699 C CA . SER A 1 229 ? -7.793 19.206 -54.439 1.00 70.62 229 SER A CA 1
ATOM 1700 C C . SER A 1 229 ? -8.557 20.533 -54.455 1.00 70.62 229 SER A C 1
ATOM 1702 O O . SER A 1 229 ? -9.666 20.588 -54.983 1.00 70.62 229 SER A O 1
ATOM 1704 N N . LEU A 1 230 ? -7.969 21.602 -53.911 1.00 65.00 230 LEU A N 1
ATOM 1705 C CA . LEU A 1 230 ? -8.444 22.975 -54.113 1.00 65.00 230 LEU A CA 1
ATOM 1706 C C . LEU A 1 230 ? -7.531 23.695 -55.128 1.00 65.00 230 LEU A C 1
ATOM 1708 O O . LEU A 1 230 ? -6.312 23.519 -55.059 1.00 65.00 230 LEU A O 1
ATOM 1712 N N . PRO A 1 231 ? -8.111 24.449 -56.082 1.00 71.19 231 PRO A N 1
ATOM 1713 C CA . PRO A 1 231 ? -7.404 25.120 -57.169 1.00 71.19 231 PRO A CA 1
ATOM 1714 C C . PRO A 1 231 ? -6.756 26.438 -56.715 1.00 71.19 231 PRO A C 1
ATOM 1716 O O . PRO A 1 231 ? -7.121 26.987 -55.674 1.00 71.19 231 PRO A O 1
ATOM 1719 N N . GLY A 1 232 ? -5.771 26.888 -57.500 1.00 68.94 232 GLY A N 1
ATOM 1720 C CA . GLY A 1 232 ? -4.994 28.114 -57.278 1.00 68.94 232 GLY A CA 1
ATOM 1721 C C . GLY A 1 232 ? -5.687 29.413 -57.660 1.00 68.94 232 GLY A C 1
ATOM 1722 O O . GLY A 1 232 ? -6.873 29.380 -58.057 1.00 68.94 232 GLY A O 1
#

pLDDT: mean 75.6, std 16.96, range [39.94, 96.62]

Secondary structure (DSSP, 8-state):
-PPPHHHHHHHHHHHS-TT-EEEEEPPPTTS-TT--EEEEEETTTEEEEEESSTTSSTTHHHHHHHHHHHTTHHHHHTS---EEEEE--GGGGGGHHHHHHHHHHTT-----SSSSHHHHHHHHHHHTT--THHHHS-----------------------------SSHHHHHHHHHHHHHHHHHHHHHHHHSPPPPPPPPPPP-PPPP-PPPPPPPPPPPPP--PPPPPP-

Foldseek 3Di:
DADDPVNCVVLLCVQEDPQKDFLDWADQPPPDPHWTWTWIAHQQQAIETEGQAPPSDPCPVVLVVLLCVVVVLCVVQVWDGDYYYHYHHPVCSNCVHVVSCVRSVPPPHTGRPDRRVSVVVVSVSVVVPPHSVVSPPPPDDDPPDDPPDDDDDDDDDDDDDDDDPDPPVVVVVVVVVVVVVVVVVVVVVVVVDDDPDDPPDDPDDDDDDDPDDDDDDDDDDDDDDDDDDDDD

Solvent-accessible surface area (backbone atoms only — not comparable to full-atom values): 15008 Å² total; per-residue (Å²): 130,76,81,53,77,72,72,50,45,66,57,50,59,73,41,42,64,90,68,54,41,82,68,48,67,47,63,38,82,80,77,51,89,80,50,41,35,35,38,34,37,28,64,85,58,33,35,42,34,39,24,54,51,67,81,65,57,75,60,51,50,61,42,51,51,49,51,40,56,78,66,46,41,46,75,75,46,56,34,49,78,32,68,45,70,44,69,39,50,75,90,47,46,80,52,44,44,61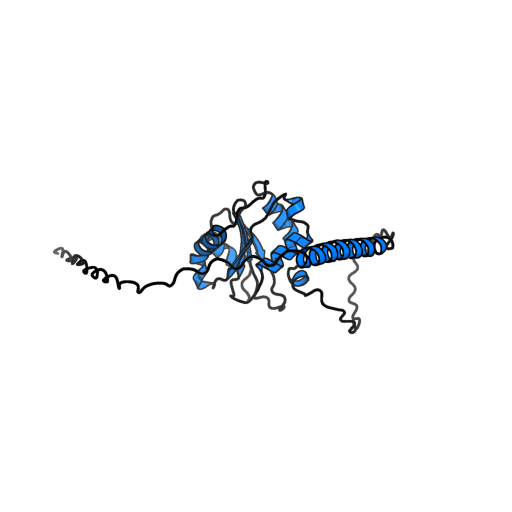,53,52,53,54,63,45,67,76,78,47,69,56,50,44,78,51,89,28,59,53,53,60,53,51,37,51,53,56,70,71,62,68,54,62,48,74,67,63,53,71,92,76,66,86,79,86,66,80,85,75,83,79,88,75,91,75,92,73,85,84,80,87,83,91,86,84,92,80,75,69,70,70,59,58,60,59,55,59,55,54,54,53,53,57,53,52,54,53,52,57,52,60,74,71,53,76,78,77,76,77,76,80,76,77,77,84,81,70,86,77,78,83,76,80,80,81,81,81,85,77,85,80,81,78,83,82,83,77,84,84,84,80,84,133

Mean predicted aligned error: 17.04 Å

Radius of gyration: 29.02 Å; Cα contacts (8 Å, |Δi|>4): 201; chains: 1; bounding box: 56×70×95 Å